Protein AF-A0A4V6AUI3-F1 (afdb_monomer_lite)

Structure (mmCIF, N/CA/C/O backbone):
data_AF-A0A4V6AUI3-F1
#
_entry.id   AF-A0A4V6AUI3-F1
#
loop_
_atom_site.group_PDB
_atom_site.id
_atom_site.type_symbol
_atom_site.label_atom_id
_atom_site.label_alt_id
_atom_site.label_comp_id
_atom_site.label_asym_id
_atom_site.label_entity_id
_atom_site.label_seq_id
_atom_site.pdbx_PDB_ins_code
_atom_site.Cartn_x
_atom_site.Cartn_y
_atom_site.Cartn_z
_atom_site.occupancy
_atom_site.B_iso_or_equiv
_atom_site.auth_seq_id
_atom_site.auth_comp_id
_atom_site.auth_asym_id
_atom_site.auth_atom_id
_atom_site.pdbx_PDB_model_num
ATOM 1 N N . MET A 1 1 ? 25.867 -3.324 -65.856 1.00 37.25 1 MET A N 1
ATOM 2 C CA . MET A 1 1 ? 25.262 -4.174 -64.811 1.00 37.25 1 MET A CA 1
ATOM 3 C C . MET A 1 1 ? 25.765 -3.644 -63.483 1.00 37.25 1 MET A C 1
ATOM 5 O O . MET A 1 1 ? 26.842 -4.033 -63.061 1.00 37.25 1 MET A O 1
ATOM 9 N N . GLY A 1 2 ? 25.076 -2.646 -62.930 1.00 36.53 2 GLY A N 1
ATOM 10 C CA . GLY A 1 2 ? 25.363 -2.135 -61.593 1.00 36.53 2 GLY A CA 1
ATOM 11 C C . GLY A 1 2 ? 24.471 -2.889 -60.620 1.00 36.53 2 GLY A C 1
ATOM 12 O O . GLY A 1 2 ? 23.254 -2.826 -60.760 1.00 36.53 2 GLY A O 1
ATOM 13 N N . CYS A 1 3 ? 25.069 -3.660 -59.717 1.00 37.16 3 CYS A N 1
ATOM 14 C CA . CYS A 1 3 ? 24.352 -4.187 -58.566 1.00 37.16 3 CYS A CA 1
ATOM 15 C C . CYS A 1 3 ? 24.199 -3.034 -57.574 1.00 37.16 3 CYS A C 1
ATOM 17 O O . CYS A 1 3 ? 25.141 -2.710 -56.858 1.00 37.16 3 CYS A O 1
ATOM 19 N N . GLU A 1 4 ? 23.029 -2.401 -57.566 1.00 35.97 4 GLU A N 1
ATOM 20 C CA . GLU A 1 4 ? 22.559 -1.665 -56.397 1.00 35.97 4 GLU A CA 1
ATOM 21 C C . GLU A 1 4 ? 22.299 -2.713 -55.313 1.00 35.97 4 GLU A C 1
ATOM 23 O O . GLU A 1 4 ? 21.278 -3.399 -55.312 1.00 35.97 4 GLU A O 1
ATOM 28 N N . ALA A 1 5 ? 23.284 -2.924 -54.442 1.00 37.41 5 ALA A N 1
ATOM 29 C CA . ALA A 1 5 ? 23.063 -3.643 -53.202 1.00 37.41 5 ALA A CA 1
ATOM 30 C C . ALA A 1 5 ? 22.250 -2.712 -52.300 1.00 37.41 5 ALA A C 1
ATOM 32 O O . ALA A 1 5 ? 22.799 -1.867 -51.599 1.00 37.41 5 ALA A O 1
ATOM 33 N N . SER A 1 6 ? 20.926 -2.817 -52.391 1.00 35.84 6 SER A N 1
ATOM 34 C CA . SER A 1 6 ? 20.007 -2.254 -51.412 1.00 35.84 6 SER A CA 1
ATOM 35 C C . SER A 1 6 ? 20.297 -2.945 -50.080 1.00 35.84 6 SER A C 1
ATOM 37 O O . SER A 1 6 ? 19.854 -4.071 -49.851 1.00 35.84 6 SER A O 1
ATOM 39 N N . VAL A 1 7 ? 21.109 -2.313 -49.234 1.00 38.84 7 VAL A N 1
ATOM 40 C CA . VAL A 1 7 ? 21.278 -2.742 -47.847 1.00 38.84 7 VAL A CA 1
ATOM 41 C C . VAL A 1 7 ? 19.945 -2.465 -47.165 1.00 38.84 7 VAL A C 1
ATOM 43 O O . VAL A 1 7 ? 19.576 -1.326 -46.898 1.00 38.84 7 VAL A O 1
ATOM 46 N N . SER A 1 8 ? 19.163 -3.529 -47.006 1.00 32.47 8 SER A N 1
ATOM 47 C CA . SER A 1 8 ? 17.958 -3.536 -46.192 1.00 32.47 8 SER A CA 1
ATOM 48 C C . SER A 1 8 ? 18.387 -3.239 -44.760 1.00 32.47 8 SER A C 1
ATOM 50 O O . SER A 1 8 ? 18.982 -4.106 -44.123 1.00 32.47 8 SER A O 1
ATOM 52 N N . LEU A 1 9 ? 18.099 -2.028 -44.281 1.00 34.16 9 LEU A N 1
ATOM 53 C CA . LEU A 1 9 ? 18.131 -1.683 -42.862 1.00 34.16 9 LEU A CA 1
ATOM 54 C C . LEU A 1 9 ? 17.240 -2.694 -42.136 1.00 34.16 9 LEU A C 1
ATOM 56 O O . LEU A 1 9 ? 16.015 -2.672 -42.272 1.00 34.16 9 LEU A O 1
ATOM 60 N N . ALA A 1 10 ? 17.862 -3.654 -41.455 1.00 29.20 10 ALA A N 1
ATOM 61 C CA . ALA A 1 10 ? 17.156 -4.435 -40.457 1.00 29.20 10 ALA A CA 1
ATOM 62 C C . ALA A 1 10 ? 16.706 -3.451 -39.365 1.00 29.20 10 ALA A C 1
ATOM 64 O O . ALA A 1 10 ? 17.480 -2.552 -39.034 1.00 29.20 10 ALA A O 1
ATOM 65 N N . PRO A 1 11 ? 15.474 -3.569 -38.845 1.00 32.31 11 PRO A N 1
ATOM 66 C CA . PRO A 1 11 ? 15.033 -2.728 -37.742 1.00 32.31 11 PRO A CA 1
ATOM 67 C C . PRO A 1 11 ? 16.024 -2.886 -36.587 1.00 32.31 11 PRO A C 1
ATOM 69 O O . PRO A 1 11 ? 16.347 -4.014 -36.200 1.00 32.31 11 PRO A O 1
ATOM 72 N N . THR A 1 12 ? 16.541 -1.765 -36.088 1.00 41.47 12 THR A N 1
ATOM 73 C CA . THR A 1 12 ? 17.283 -1.716 -34.831 1.00 41.47 12 THR A CA 1
ATOM 74 C C . THR A 1 12 ? 16.403 -2.345 -33.742 1.00 41.47 12 THR A C 1
ATOM 76 O O . THR A 1 12 ? 15.199 -2.070 -33.703 1.00 41.47 12 THR A O 1
ATOM 79 N N . PRO A 1 13 ? 16.932 -3.277 -32.928 1.00 40.47 13 PRO A N 1
ATOM 80 C CA . PRO A 1 13 ? 16.170 -3.831 -31.813 1.00 40.47 13 PRO A CA 1
ATOM 81 C C . PRO A 1 13 ? 15.753 -2.691 -30.865 1.00 40.47 13 PRO A C 1
ATOM 83 O O . PRO A 1 13 ? 16.450 -1.677 -30.831 1.00 40.47 13 PRO A O 1
ATOM 86 N N . PRO A 1 14 ? 14.638 -2.829 -30.120 1.00 47.28 14 PRO A N 1
ATOM 87 C CA . PRO A 1 14 ? 14.230 -1.823 -29.141 1.00 47.28 14 PRO A CA 1
ATOM 88 C C . PRO A 1 14 ? 15.398 -1.540 -28.194 1.00 47.28 14 PRO A C 1
ATOM 90 O O . PRO A 1 14 ? 16.067 -2.485 -27.764 1.00 47.28 14 PRO A O 1
ATOM 93 N N . ASN A 1 15 ? 15.659 -0.267 -27.906 1.00 63.00 15 ASN A N 1
ATOM 94 C CA . ASN A 1 15 ? 16.782 0.154 -27.079 1.00 63.00 15 ASN A CA 1
ATOM 95 C C . ASN A 1 15 ? 16.635 -0.505 -25.697 1.00 63.00 15 ASN A C 1
ATOM 97 O O . ASN A 1 15 ? 15.739 -0.159 -24.937 1.00 63.00 15 ASN A O 1
ATOM 101 N N . GLU A 1 16 ? 17.487 -1.476 -25.350 1.00 62.97 16 GLU A N 1
ATOM 102 C CA . GLU A 1 16 ? 17.433 -2.164 -24.045 1.00 62.97 16 GLU A CA 1
ATOM 103 C C . GLU A 1 16 ? 17.533 -1.171 -22.871 1.00 62.97 16 GLU A C 1
ATOM 105 O O . GLU A 1 16 ? 17.035 -1.454 -21.784 1.00 62.97 16 GLU A O 1
ATOM 110 N N . GLN A 1 17 ? 18.113 0.016 -23.102 1.00 64.56 17 GLN A N 1
ATOM 111 C CA . GLN A 1 17 ? 18.105 1.121 -22.143 1.00 64.56 17 GLN A CA 1
ATOM 112 C C . GLN A 1 17 ? 16.718 1.739 -21.921 1.00 64.56 17 GLN A C 1
ATOM 114 O O . GLN A 1 17 ? 16.408 2.088 -20.790 1.00 64.56 17 GLN A O 1
ATOM 119 N N . GLU A 1 18 ? 15.891 1.860 -22.962 1.00 66.88 18 GLU A N 1
ATOM 120 C CA . GLU A 1 18 ? 14.526 2.401 -22.870 1.00 66.88 18 GLU A CA 1
ATOM 121 C C . GLU A 1 18 ? 13.675 1.515 -21.967 1.00 66.88 18 GLU A C 1
ATOM 123 O O . GLU A 1 18 ? 13.178 1.977 -20.946 1.00 66.88 18 GLU A O 1
ATOM 128 N N . ASN A 1 19 ? 13.662 0.210 -22.251 1.00 76.56 19 ASN A N 1
ATOM 129 C CA . ASN A 1 19 ? 12.927 -0.764 -21.448 1.00 76.56 19 ASN A CA 1
ATOM 130 C C . ASN A 1 19 ? 13.432 -0.813 -19.996 1.00 76.56 19 ASN A C 1
ATOM 132 O O . ASN A 1 19 ? 12.646 -0.967 -19.070 1.00 76.56 19 ASN A O 1
ATOM 136 N N . ALA A 1 20 ? 14.746 -0.709 -19.769 1.00 76.56 20 ALA A N 1
ATOM 137 C CA . ALA A 1 20 ? 15.313 -0.775 -18.423 1.00 76.56 20 ALA A CA 1
ATOM 138 C C . ALA A 1 20 ? 14.940 0.432 -17.554 1.00 76.56 20 ALA A C 1
ATOM 140 O O . ALA A 1 20 ? 14.686 0.277 -16.361 1.00 76.56 20 ALA A O 1
ATOM 141 N N . LEU A 1 21 ? 14.937 1.625 -18.146 1.00 75.88 21 LEU A N 1
ATOM 142 C CA . LEU A 1 21 ? 14.587 2.853 -17.448 1.00 75.88 21 LEU A CA 1
ATOM 143 C C . LEU A 1 21 ? 13.065 2.984 -17.272 1.00 75.88 21 LEU A C 1
ATOM 145 O O . LEU A 1 21 ? 12.633 3.364 -16.190 1.00 75.88 21 LEU A O 1
ATOM 149 N N . GLU A 1 22 ? 12.266 2.593 -18.269 1.00 83.06 22 GLU A N 1
ATOM 150 C CA . GLU A 1 22 ? 10.800 2.504 -18.163 1.00 83.06 22 GLU A CA 1
ATOM 151 C C . GLU A 1 22 ? 10.380 1.525 -17.055 1.00 83.06 22 GLU A C 1
ATOM 153 O O . GLU A 1 22 ? 9.616 1.893 -16.167 1.00 83.06 22 GLU A O 1
ATOM 158 N N . ASN A 1 23 ? 10.990 0.333 -17.000 1.00 84.69 23 ASN A N 1
ATOM 159 C CA . ASN A 1 23 ? 10.754 -0.629 -15.917 1.00 84.69 23 ASN A CA 1
ATOM 160 C C . ASN A 1 23 ? 11.061 -0.045 -14.525 1.00 84.69 23 ASN A C 1
ATOM 162 O O . ASN A 1 23 ? 10.417 -0.419 -13.546 1.00 84.69 23 ASN A O 1
ATOM 166 N N . LEU A 1 24 ? 12.058 0.842 -14.410 1.00 83.19 24 LEU A N 1
ATOM 167 C CA . LEU A 1 24 ? 12.380 1.510 -13.146 1.00 83.19 24 LEU A CA 1
ATOM 168 C C . LEU A 1 24 ? 11.327 2.543 -12.762 1.00 83.19 24 LEU A C 1
ATOM 170 O O . LEU A 1 24 ? 10.958 2.608 -11.590 1.00 83.19 24 LEU A O 1
ATOM 174 N N . THR A 1 25 ? 10.842 3.323 -13.726 1.00 85.25 25 THR A N 1
ATOM 175 C CA . THR A 1 25 ? 9.729 4.250 -13.509 1.00 85.25 25 THR A CA 1
ATOM 176 C C . THR A 1 25 ? 8.496 3.493 -13.016 1.00 85.25 25 THR A C 1
ATOM 178 O O . THR A 1 25 ? 8.007 3.795 -11.928 1.00 85.25 25 THR A O 1
ATOM 181 N N . ASP A 1 26 ? 8.083 2.438 -13.721 1.00 88.62 26 ASP A N 1
ATOM 182 C CA . ASP A 1 26 ? 6.935 1.606 -13.341 1.00 88.62 26 ASP A CA 1
A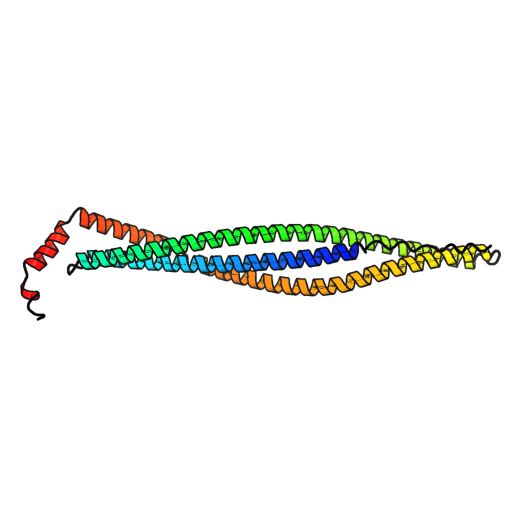TOM 183 C C . ASP A 1 26 ? 7.107 0.986 -11.946 1.00 88.62 26 ASP A C 1
ATOM 185 O O . ASP A 1 26 ? 6.173 0.927 -11.143 1.00 88.62 26 ASP A O 1
ATOM 189 N N . ALA A 1 27 ? 8.309 0.509 -11.616 1.00 84.00 27 ALA A N 1
ATOM 190 C CA . ALA A 1 27 ? 8.572 -0.075 -10.306 1.00 84.00 27 ALA A CA 1
ATOM 191 C C . ALA A 1 27 ? 8.472 0.953 -9.167 1.00 84.00 27 ALA A C 1
ATOM 193 O O . ALA A 1 27 ? 7.999 0.624 -8.077 1.00 84.00 27 ALA A O 1
ATOM 194 N N . LEU A 1 28 ? 8.885 2.199 -9.406 1.00 79.00 28 LEU A N 1
ATOM 195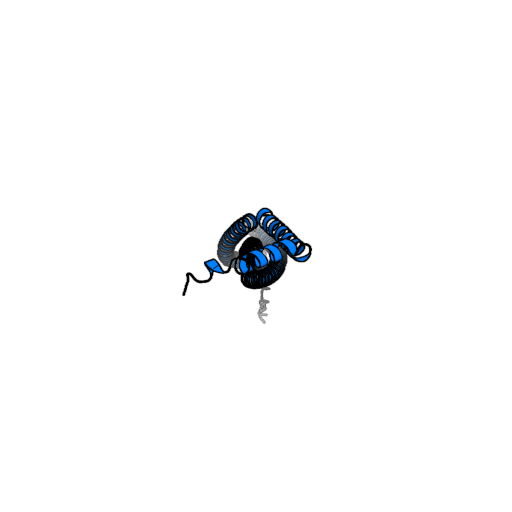 C CA . LEU A 1 28 ? 8.764 3.279 -8.428 1.00 79.00 28 LEU A CA 1
ATOM 196 C C . LEU A 1 28 ? 7.323 3.784 -8.285 1.00 79.00 28 LEU A C 1
ATOM 198 O O . LEU A 1 28 ? 6.909 4.109 -7.170 1.00 79.00 28 LEU A O 1
ATOM 202 N N . GLU A 1 29 ? 6.541 3.801 -9.365 1.00 87.81 29 GLU A N 1
ATOM 203 C CA . GLU A 1 29 ? 5.099 4.066 -9.294 1.00 87.81 29 GLU A CA 1
ATOM 204 C C . GLU A 1 29 ? 4.392 2.993 -8.456 1.00 87.81 29 GLU A C 1
ATOM 206 O O . GLU A 1 29 ? 3.689 3.319 -7.500 1.00 87.81 29 GLU A O 1
ATOM 211 N N . ASN A 1 30 ? 4.679 1.712 -8.712 1.00 85.31 30 ASN A N 1
ATOM 212 C CA . ASN A 1 30 ? 4.150 0.607 -7.907 1.00 85.31 30 ASN A CA 1
ATOM 213 C C . ASN A 1 30 ? 4.543 0.717 -6.423 1.00 85.31 30 ASN A C 1
ATOM 215 O O . ASN A 1 30 ? 3.732 0.426 -5.543 1.00 85.31 30 ASN A O 1
ATOM 219 N N . LEU A 1 31 ? 5.776 1.145 -6.123 1.00 78.81 31 LEU A N 1
ATOM 220 C CA . LEU A 1 31 ? 6.210 1.397 -4.747 1.00 78.81 31 LEU A CA 1
ATOM 221 C C . LEU A 1 31 ? 5.422 2.542 -4.104 1.00 78.81 31 LEU A C 1
ATOM 223 O O . LEU A 1 31 ? 5.027 2.437 -2.943 1.00 78.81 31 LEU A O 1
ATOM 227 N N . THR A 1 32 ? 5.180 3.614 -4.855 1.00 79.12 32 THR A N 1
ATOM 228 C CA . THR A 1 32 ? 4.390 4.766 -4.404 1.00 79.12 32 THR A CA 1
ATOM 229 C C . THR A 1 32 ? 2.967 4.338 -4.045 1.00 79.12 32 THR A C 1
ATOM 231 O O . THR A 1 32 ? 2.493 4.631 -2.945 1.00 79.12 32 THR A O 1
ATOM 234 N N . ASP A 1 33 ? 2.316 3.565 -4.914 1.00 87.88 33 ASP A N 1
ATOM 235 C CA . ASP A 1 33 ? 0.974 3.032 -4.669 1.00 87.88 33 ASP A CA 1
ATOM 236 C C . ASP A 1 33 ? 0.937 2.082 -3.464 1.00 87.88 33 ASP A C 1
ATOM 238 O O . ASP A 1 33 ? 0.022 2.140 -2.638 1.00 87.88 33 ASP A O 1
ATOM 242 N N . ALA A 1 34 ? 1.946 1.218 -3.317 1.00 79.62 34 ALA A N 1
ATOM 243 C CA . ALA A 1 34 ? 2.029 0.302 -2.187 1.00 79.62 34 ALA A CA 1
ATOM 244 C C . ALA A 1 34 ? 2.201 1.035 -0.847 1.00 79.62 34 ALA A C 1
ATOM 246 O O . ALA A 1 34 ? 1.570 0.661 0.142 1.00 79.62 34 ALA A O 1
ATOM 247 N N . LEU A 1 35 ? 3.011 2.097 -0.813 1.00 72.56 35 LEU A N 1
ATOM 248 C CA . LEU A 1 35 ? 3.174 2.929 0.379 1.00 72.56 35 LEU A CA 1
ATOM 249 C C . LEU A 1 35 ? 1.894 3.694 0.715 1.00 72.56 35 LEU A C 1
ATOM 251 O O . LEU A 1 35 ? 1.540 3.768 1.885 1.00 72.56 35 LEU A O 1
ATOM 255 N N . LYS A 1 36 ? 1.161 4.190 -0.287 1.00 82.50 36 LYS A N 1
ATOM 256 C CA . LYS A 1 36 ? -0.141 4.823 -0.063 1.00 82.50 36 LYS A CA 1
ATOM 257 C C . LYS A 1 36 ? -1.151 3.852 0.552 1.00 82.50 36 LYS A C 1
ATOM 259 O O . LYS A 1 36 ? -1.796 4.190 1.536 1.00 82.50 36 LYS A O 1
ATOM 264 N N . ASN A 1 37 ? -1.233 2.627 0.033 1.00 82.75 37 ASN A N 1
ATOM 265 C CA . ASN A 1 37 ? -2.090 1.593 0.620 1.00 82.75 37 ASN A CA 1
ATOM 266 C C . ASN A 1 37 ? -1.692 1.268 2.072 1.00 82.75 37 ASN A C 1
ATOM 268 O O . ASN A 1 37 ? -2.556 0.980 2.897 1.00 82.75 37 ASN A O 1
ATOM 272 N N . LEU A 1 38 ? -0.393 1.310 2.394 1.00 76.25 38 LEU A N 1
ATOM 273 C CA . LEU A 1 38 ? 0.087 1.146 3.766 1.00 76.25 38 LEU A CA 1
ATOM 274 C C . LEU A 1 38 ? -0.342 2.312 4.664 1.00 76.25 38 LEU A C 1
ATOM 276 O O . LEU A 1 38 ? -0.793 2.062 5.779 1.00 76.25 38 LEU A O 1
ATOM 280 N N . THR A 1 39 ? -0.237 3.551 4.186 1.00 78.88 39 THR A N 1
ATOM 281 C CA . THR A 1 39 ? -0.735 4.746 4.883 1.00 78.88 39 THR A CA 1
ATOM 282 C C . THR A 1 39 ? -2.226 4.610 5.202 1.00 78.88 39 THR A C 1
ATOM 284 O O . THR A 1 39 ? -2.600 4.686 6.371 1.00 78.88 39 THR A O 1
ATOM 287 N N . ASP A 1 40 ? -3.055 4.283 4.206 1.00 88.19 40 ASP A N 1
ATOM 288 C CA . ASP A 1 40 ? -4.503 4.094 4.383 1.00 88.19 40 ASP A CA 1
ATOM 289 C C . ASP A 1 40 ? -4.811 2.968 5.397 1.00 88.19 40 ASP A C 1
ATOM 291 O O . ASP A 1 40 ? -5.727 3.068 6.217 1.00 88.19 40 ASP A O 1
ATOM 295 N N . ALA A 1 41 ? -4.038 1.876 5.385 1.00 81.25 41 ALA A N 1
ATOM 296 C CA . ALA A 1 41 ? -4.206 0.782 6.343 1.00 81.25 41 ALA A CA 1
ATOM 297 C C . ALA A 1 41 ? -3.834 1.181 7.783 1.00 81.25 41 ALA A C 1
ATOM 299 O O . ALA A 1 41 ? -4.479 0.728 8.730 1.00 81.25 41 ALA A O 1
ATOM 300 N N . LEU A 1 42 ? -2.817 2.030 7.963 1.00 75.19 42 LEU A N 1
ATOM 301 C CA . LEU A 1 42 ? -2.430 2.556 9.275 1.00 75.19 42 LEU A CA 1
ATOM 302 C C . LEU A 1 42 ? -3.468 3.539 9.825 1.00 75.19 42 LEU A C 1
ATOM 304 O O . LEU A 1 42 ? -3.738 3.515 11.025 1.00 75.19 42 LEU A O 1
ATOM 308 N N . GLU A 1 43 ? -4.079 4.360 8.970 1.00 86.31 43 GLU A N 1
ATOM 309 C CA . GLU A 1 43 ? -5.201 5.225 9.356 1.00 86.31 43 GLU A CA 1
ATOM 310 C C . GLU A 1 43 ? -6.398 4.394 9.833 1.00 86.31 43 GLU A C 1
ATOM 312 O O . GLU A 1 43 ? -6.874 4.594 10.946 1.00 86.31 43 GLU A O 1
ATOM 317 N N . ASN A 1 44 ? -6.799 3.368 9.074 1.00 86.62 44 ASN A N 1
ATOM 318 C CA . ASN A 1 44 ? -7.874 2.459 9.494 1.00 86.62 44 ASN A CA 1
ATOM 319 C C . ASN A 1 44 ? -7.570 1.753 10.829 1.00 86.62 44 ASN A C 1
ATOM 321 O O . ASN A 1 44 ? -8.465 1.549 11.649 1.00 86.62 44 ASN A O 1
ATOM 325 N N . LEU A 1 45 ? -6.309 1.366 11.061 1.00 84.56 45 LEU A N 1
ATOM 326 C CA . LEU A 1 45 ? -5.890 0.783 12.337 1.00 84.56 45 LEU A CA 1
ATOM 327 C C . LEU A 1 45 ? -5.987 1.793 13.484 1.00 84.56 45 LEU A C 1
ATOM 329 O O . LEU A 1 45 ? -6.405 1.428 14.580 1.00 84.56 45 LEU A O 1
ATOM 333 N N . THR A 1 46 ? -5.621 3.045 13.228 1.00 84.56 46 THR A N 1
ATOM 334 C CA . THR A 1 46 ? -5.731 4.147 14.192 1.00 84.56 46 THR A CA 1
ATOM 335 C C . THR A 1 46 ? -7.194 4.344 14.598 1.00 84.56 46 THR A C 1
ATOM 337 O O . THR A 1 46 ? -7.513 4.237 15.782 1.00 84.56 46 THR A O 1
ATOM 340 N N . ASP A 1 47 ? -8.101 4.470 13.627 1.00 89.88 47 ASP A N 1
ATOM 341 C CA . ASP A 1 47 ? -9.544 4.603 13.868 1.00 89.88 47 ASP A CA 1
ATOM 342 C C . ASP A 1 47 ? -10.115 3.410 14.659 1.00 89.88 47 ASP A C 1
ATOM 344 O O . ASP A 1 47 ? -10.952 3.567 15.553 1.00 89.88 47 ASP A O 1
ATOM 348 N N . ALA A 1 48 ? -9.668 2.186 14.363 1.00 89.12 48 ALA A N 1
ATOM 349 C CA . ALA A 1 48 ? -10.104 0.997 15.093 1.00 89.12 48 ALA A CA 1
ATOM 350 C C . ALA A 1 48 ? -9.638 1.000 16.563 1.00 89.12 48 ALA A C 1
ATOM 352 O O . ALA A 1 48 ? -10.385 0.577 17.450 1.00 89.12 48 ALA A O 1
ATOM 353 N N . LEU A 1 49 ? -8.429 1.498 16.841 1.00 85.62 49 LEU A N 1
ATOM 354 C CA . LEU A 1 49 ? -7.903 1.634 18.203 1.00 85.62 49 LEU A CA 1
ATOM 355 C C . LEU A 1 49 ? -8.632 2.725 18.999 1.00 85.62 49 LEU A C 1
ATOM 357 O O . LEU A 1 49 ? -8.897 2.536 20.191 1.00 85.62 49 LEU A O 1
ATOM 361 N N . GLU A 1 50 ? -8.999 3.835 18.357 1.00 89.12 50 GLU A N 1
ATOM 362 C CA . GLU A 1 50 ? -9.833 4.874 18.974 1.00 89.12 50 GLU A CA 1
ATOM 363 C C . GLU A 1 50 ? -11.215 4.319 19.350 1.00 89.12 50 GLU A C 1
ATOM 365 O O . GLU A 1 50 ? -11.632 4.430 20.506 1.00 89.12 50 GLU A O 1
ATOM 370 N N . ASN A 1 51 ? -11.878 3.611 18.428 1.00 88.31 51 ASN A N 1
ATOM 371 C CA . ASN A 1 51 ? -13.165 2.957 18.692 1.00 88.31 51 ASN A CA 1
ATOM 372 C C . ASN A 1 51 ? -13.082 1.941 19.844 1.00 88.31 51 ASN A C 1
ATOM 374 O O . ASN A 1 51 ? -13.978 1.876 20.689 1.00 88.31 51 ASN A O 1
ATOM 378 N N . LEU A 1 52 ? -11.997 1.161 19.912 1.00 86.12 52 LEU A N 1
ATOM 379 C CA . LEU A 1 52 ? -11.759 0.236 21.020 1.00 86.12 52 LE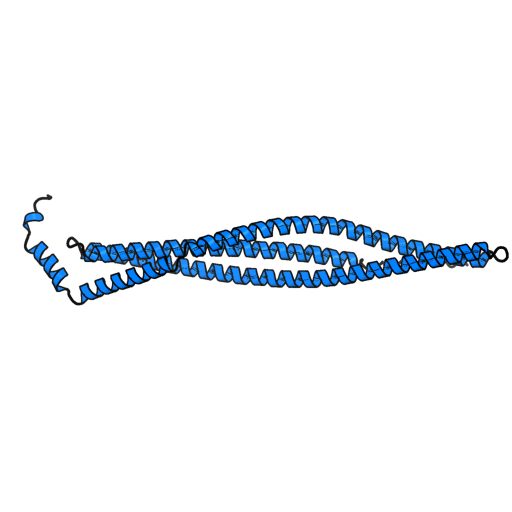U A CA 1
ATOM 380 C C . LEU A 1 52 ? -11.610 0.976 22.355 1.00 86.12 52 LEU A C 1
ATOM 382 O O . LEU A 1 52 ? -12.157 0.538 23.368 1.00 86.12 52 LEU A O 1
ATOM 386 N N . THR A 1 53 ? -10.904 2.105 22.359 1.00 86.31 53 THR A N 1
ATOM 387 C CA . THR A 1 53 ? -10.727 2.941 23.554 1.00 86.31 53 THR A CA 1
ATOM 388 C C . THR A 1 53 ? -12.071 3.467 24.065 1.00 86.31 53 THR A C 1
ATOM 390 O O . THR A 1 53 ? -12.370 3.355 25.258 1.00 86.31 53 THR A O 1
ATOM 393 N N . ASP A 1 54 ? -12.920 3.969 23.169 1.00 89.00 54 ASP A N 1
ATOM 394 C CA . ASP A 1 54 ? -14.259 4.450 23.517 1.00 89.00 54 ASP A CA 1
ATOM 395 C C . ASP A 1 54 ? -15.168 3.324 24.035 1.00 89.00 54 ASP A C 1
ATOM 397 O O . ASP A 1 54 ? -15.879 3.502 25.031 1.00 89.00 54 ASP A O 1
ATOM 401 N N . ALA A 1 55 ? -15.111 2.136 23.429 1.00 86.12 55 ALA A N 1
ATOM 402 C CA . ALA A 1 55 ? -15.869 0.979 23.896 1.00 86.12 55 ALA A CA 1
ATOM 403 C C . ALA A 1 55 ? -15.450 0.535 25.310 1.00 86.12 55 ALA A C 1
ATOM 405 O O . ALA A 1 55 ? -16.307 0.257 26.154 1.00 86.12 55 ALA A O 1
ATOM 406 N N . LEU A 1 56 ? -14.146 0.530 25.611 1.00 82.88 56 LEU A N 1
ATOM 407 C CA . LEU A 1 56 ? -13.626 0.217 26.950 1.00 82.88 56 LEU A CA 1
ATOM 408 C C . LEU A 1 56 ? -14.073 1.238 28.004 1.00 82.88 56 LEU A C 1
ATOM 410 O O . LEU A 1 56 ? -14.401 0.869 29.138 1.00 82.88 56 LEU A O 1
ATOM 414 N N . LYS A 1 57 ? -14.134 2.519 27.634 1.00 86.44 57 LYS A N 1
ATOM 415 C CA . LYS A 1 57 ? -14.656 3.571 28.508 1.00 86.44 57 LYS A CA 1
ATOM 416 C C . LYS A 1 57 ? -16.145 3.374 28.801 1.00 86.44 57 LYS A C 1
ATOM 418 O O . LYS A 1 57 ? -16.539 3.416 29.964 1.00 86.44 57 LYS A O 1
ATOM 423 N N . ASN A 1 58 ? -16.951 3.093 27.778 1.00 84.94 58 ASN A N 1
ATOM 424 C CA . ASN A 1 58 ? -18.380 2.812 27.948 1.00 84.94 58 ASN A CA 1
ATOM 425 C C . ASN A 1 58 ? -18.617 1.587 28.842 1.00 84.94 58 ASN A C 1
ATOM 427 O O . ASN A 1 58 ? -19.494 1.615 29.707 1.00 84.94 58 ASN A O 1
ATOM 431 N N . LEU A 1 59 ? -17.805 0.536 28.683 1.00 80.94 59 LEU A N 1
ATOM 432 C CA . LEU A 1 59 ? -17.842 -0.637 29.556 1.00 80.94 59 LEU A CA 1
ATOM 433 C C . LEU A 1 59 ? -17.538 -0.265 31.011 1.00 80.94 59 LEU A C 1
ATOM 435 O O . LEU A 1 59 ? -18.267 -0.668 31.915 1.00 80.94 59 LEU A O 1
ATOM 439 N N . THR A 1 60 ? -16.505 0.543 31.238 1.00 81.19 60 THR A N 1
ATOM 440 C CA . THR A 1 60 ? -16.133 1.021 32.576 1.00 81.19 60 THR A CA 1
ATOM 441 C C . THR A 1 60 ? -17.264 1.816 33.235 1.00 81.19 60 THR A C 1
ATOM 443 O O . THR A 1 60 ? -17.620 1.553 34.387 1.00 81.19 60 THR A O 1
ATOM 446 N N . ASP A 1 61 ? -17.886 2.741 32.501 1.00 84.69 61 ASP A N 1
ATOM 447 C CA . ASP A 1 61 ? -19.014 3.532 33.000 1.00 84.69 61 ASP A CA 1
ATOM 448 C C . ASP A 1 61 ? -20.242 2.654 33.311 1.00 84.69 61 ASP A C 1
ATOM 450 O O . ASP A 1 61 ? -20.890 2.831 34.348 1.00 84.69 61 ASP A O 1
ATOM 454 N N . ALA A 1 62 ? -20.544 1.662 32.465 1.00 79.38 62 ALA A N 1
ATOM 455 C CA . ALA A 1 62 ? -21.635 0.716 32.701 1.00 79.38 62 ALA A CA 1
ATOM 456 C C . ALA A 1 62 ? -21.403 -0.138 33.961 1.00 79.38 62 ALA A C 1
ATOM 458 O O . ALA A 1 62 ? -22.323 -0.335 34.759 1.00 79.38 62 ALA A O 1
ATOM 459 N N . LEU A 1 63 ? -20.169 -0.595 34.188 1.00 76.88 63 LEU A N 1
ATOM 460 C CA . LEU A 1 63 ? -19.788 -1.363 35.379 1.00 76.88 63 LEU A CA 1
ATOM 461 C C . LEU A 1 63 ? -19.875 -0.538 36.662 1.00 76.88 63 LEU A C 1
ATOM 463 O O . LEU A 1 63 ? -20.340 -1.029 37.696 1.00 76.88 63 LEU A O 1
ATOM 467 N N . LYS A 1 64 ? -19.495 0.738 36.593 1.00 81.62 64 LYS A N 1
ATOM 468 C CA . LYS A 1 64 ? -19.680 1.674 37.700 1.00 81.62 64 LYS A CA 1
ATOM 469 C C . LYS A 1 64 ? -21.161 1.881 38.021 1.00 81.62 64 LYS A C 1
ATOM 471 O O . LYS A 1 64 ? -21.545 1.764 39.180 1.00 81.62 64 LYS A O 1
ATOM 476 N N . ASN A 1 65 ? -22.000 2.115 37.010 1.00 81.50 65 ASN A N 1
ATOM 477 C CA . ASN A 1 65 ? -23.450 2.256 37.195 1.00 81.50 65 ASN A CA 1
ATOM 478 C C . ASN A 1 65 ? -24.086 0.987 37.781 1.00 81.50 65 ASN A C 1
ATOM 480 O O . ASN A 1 65 ? -25.022 1.063 38.580 1.00 81.50 65 ASN A O 1
ATOM 484 N N . LEU A 1 66 ? -23.582 -0.190 37.403 1.00 77.25 66 LEU A N 1
ATOM 485 C CA . LEU A 1 66 ? -24.012 -1.457 37.985 1.00 77.25 66 LEU A CA 1
ATOM 486 C C . LEU A 1 66 ? -23.648 -1.541 39.470 1.00 77.25 66 LEU A C 1
ATOM 488 O O . LEU A 1 66 ? -24.502 -1.877 40.286 1.00 77.25 66 LEU A O 1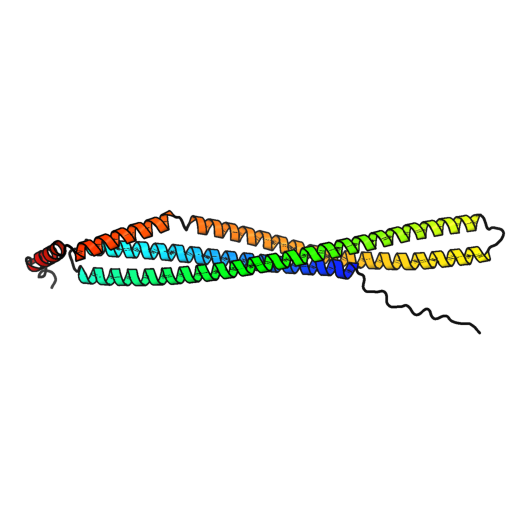
ATOM 492 N N . THR A 1 67 ? -22.418 -1.174 39.825 1.00 75.31 67 THR A N 1
ATOM 493 C CA . THR A 1 67 ? -21.964 -1.103 41.220 1.00 75.31 67 THR A CA 1
ATOM 494 C C . THR A 1 67 ? -22.795 -0.107 42.038 1.00 75.31 67 THR A C 1
ATOM 496 O O . THR A 1 67 ? -23.290 -0.455 43.109 1.00 75.31 67 THR A O 1
ATOM 499 N N . ASP A 1 68 ? -23.037 1.101 41.524 1.00 77.25 68 ASP A N 1
ATOM 500 C CA . ASP A 1 68 ? -23.840 2.127 42.202 1.00 77.25 68 ASP A CA 1
ATOM 501 C C . ASP A 1 68 ? -25.298 1.675 42.426 1.00 77.25 68 ASP A C 1
ATOM 503 O O . ASP A 1 68 ? -25.883 1.956 43.479 1.00 77.25 68 ASP A O 1
ATOM 507 N N . ALA A 1 69 ? -25.880 0.920 41.485 1.00 73.38 69 ALA A N 1
ATOM 508 C CA . ALA A 1 69 ? -27.227 0.362 41.618 1.00 73.38 69 ALA A CA 1
ATOM 509 C C . ALA A 1 69 ? -27.359 -0.625 42.796 1.00 73.38 69 ALA A C 1
ATOM 511 O O . ALA A 1 69 ? -28.436 -0.712 43.388 1.00 73.38 69 ALA A O 1
ATOM 512 N N . PHE A 1 70 ? -26.283 -1.320 43.189 1.00 67.00 70 PHE A N 1
ATOM 513 C CA . PHE A 1 70 ? -26.285 -2.188 44.376 1.00 67.00 70 PHE A CA 1
ATOM 514 C C . PHE A 1 70 ? -26.336 -1.414 45.695 1.00 67.00 70 PHE A C 1
ATOM 516 O O . PHE A 1 70 ? -26.900 -1.907 46.672 1.00 67.00 70 PHE A O 1
ATOM 523 N N . TYR A 1 71 ? -25.770 -0.206 45.741 1.00 68.56 71 TYR A N 1
ATOM 524 C CA . TYR A 1 71 ? -25.681 0.588 46.968 1.00 68.56 71 TYR A CA 1
ATOM 525 C C . TYR A 1 71 ? -26.871 1.536 47.184 1.00 68.56 71 TYR A C 1
ATOM 527 O O . TYR A 1 71 ? -26.956 2.164 48.242 1.00 68.56 71 TYR A O 1
ATOM 535 N N . ASN A 1 72 ? -27.801 1.648 46.226 1.00 64.12 72 ASN A N 1
ATOM 536 C CA . ASN A 1 72 ? -28.962 2.532 46.339 1.00 64.12 72 ASN A CA 1
ATOM 537 C C . ASN A 1 72 ? -30.208 1.784 46.870 1.00 64.12 72 ASN A C 1
ATOM 539 O O . ASN A 1 72 ? -30.780 0.977 46.144 1.00 64.12 72 ASN A O 1
ATOM 543 N N . PRO A 1 73 ? -30.685 2.056 48.101 1.00 55.47 73 PRO A N 1
ATOM 544 C CA . PRO A 1 73 ? -31.760 1.287 48.742 1.00 55.47 73 PRO A CA 1
ATOM 545 C C . PRO A 1 73 ? -33.170 1.542 48.176 1.00 55.47 73 PRO A C 1
ATOM 547 O O . PRO A 1 73 ? -34.101 0.812 48.517 1.00 55.47 73 PRO A O 1
ATOM 550 N N . THR A 1 74 ? -33.350 2.551 47.317 1.00 56.03 74 THR A N 1
ATOM 551 C CA . THR A 1 74 ? -34.646 2.887 46.699 1.00 56.03 74 THR A CA 1
ATOM 552 C C . THR A 1 74 ? -34.662 2.361 45.260 1.00 56.03 74 THR A C 1
ATOM 554 O O . THR A 1 74 ? -33.742 2.645 44.500 1.00 56.03 74 THR A O 1
ATOM 557 N N . ASP A 1 75 ? -35.675 1.569 44.894 1.00 63.62 75 ASP A N 1
ATOM 558 C CA . ASP A 1 75 ? -35.876 1.013 43.540 1.00 63.62 75 ASP A CA 1
ATOM 559 C C . ASP A 1 75 ? -34.732 0.126 42.991 1.00 63.62 75 ASP A C 1
ATOM 561 O O . ASP A 1 75 ? -34.500 0.053 41.784 1.00 63.62 75 ASP A O 1
ATOM 565 N N . VAL A 1 76 ? -34.052 -0.619 43.878 1.00 67.69 76 VAL A N 1
ATOM 566 C CA . VAL A 1 76 ? -32.929 -1.542 43.574 1.00 67.69 76 VAL A CA 1
ATOM 567 C C . VAL A 1 76 ? -33.158 -2.394 42.317 1.00 67.69 76 VAL A C 1
ATOM 569 O O . VAL A 1 76 ? -32.262 -2.532 41.495 1.00 67.69 76 VAL A O 1
ATOM 572 N N . LEU A 1 77 ? -34.350 -2.981 42.150 1.00 68.62 77 LEU A N 1
ATOM 573 C CA . LEU A 1 77 ? -34.632 -3.902 41.040 1.00 68.62 77 LEU A CA 1
ATOM 574 C C . LEU A 1 77 ? -34.750 -3.208 39.676 1.00 68.62 77 LEU A C 1
ATOM 576 O O . LEU A 1 77 ? -34.407 -3.823 38.669 1.00 68.62 77 LEU A O 1
ATOM 580 N N . GLU A 1 78 ? -35.257 -1.973 39.634 1.00 73.69 78 GLU A N 1
ATOM 581 C CA . GLU A 1 78 ? -35.378 -1.200 38.390 1.00 73.69 78 GLU A CA 1
ATOM 582 C C . GLU A 1 78 ? -34.006 -0.651 37.988 1.00 73.69 78 GLU A C 1
ATOM 584 O O . GLU A 1 78 ? -33.548 -0.922 36.883 1.00 73.69 78 GLU A O 1
ATOM 589 N N . ASN A 1 79 ? -33.276 -0.053 38.936 1.00 72.81 79 ASN A N 1
ATOM 590 C CA . ASN A 1 79 ? -31.907 0.422 38.708 1.00 72.81 79 ASN A CA 1
ATOM 591 C C . ASN A 1 79 ? -30.956 -0.710 38.282 1.00 72.81 79 ASN A C 1
ATOM 593 O O . ASN A 1 79 ? -30.146 -0.536 37.376 1.00 72.81 79 ASN A O 1
ATOM 597 N N . LEU A 1 80 ? -31.063 -1.894 38.899 1.00 73.00 80 LEU A N 1
ATOM 598 C CA . LEU A 1 80 ? -30.254 -3.053 38.517 1.00 73.00 80 LEU A CA 1
ATOM 599 C C . LEU A 1 80 ? -30.570 -3.522 37.093 1.00 73.00 80 LEU A C 1
ATOM 601 O O . LEU A 1 80 ? -29.666 -3.917 36.361 1.00 73.00 80 LEU A O 1
ATOM 605 N N . ARG A 1 81 ? -31.847 -3.490 36.695 1.00 78.12 81 ARG A N 1
ATOM 606 C CA . ARG A 1 81 ? -32.255 -3.858 35.339 1.00 78.12 81 ARG A CA 1
ATOM 607 C C . ARG A 1 81 ? -31.654 -2.902 34.312 1.00 78.12 81 ARG A C 1
ATOM 609 O O . ARG A 1 81 ? -31.053 -3.383 33.356 1.00 78.12 81 ARG A O 1
ATOM 616 N N . ASP A 1 82 ? -31.782 -1.598 34.534 1.00 82.12 82 ASP A N 1
ATOM 617 C CA . ASP A 1 82 ? -31.265 -0.576 33.620 1.00 82.12 82 ASP A CA 1
ATOM 618 C C . ASP A 1 82 ? -29.732 -0.647 33.521 1.00 82.12 82 ASP A C 1
ATOM 620 O O . ASP A 1 82 ? -29.167 -0.576 32.430 1.00 82.12 82 ASP A O 1
ATOM 624 N N . SER A 1 83 ? -29.031 -0.876 34.638 1.00 79.06 83 SER A N 1
ATOM 625 C CA . SER A 1 83 ? -27.574 -1.061 34.623 1.00 79.06 83 SER A CA 1
ATOM 626 C C . SER A 1 83 ? -27.132 -2.327 33.878 1.00 79.06 83 SER A C 1
ATOM 628 O O . SER A 1 83 ? -26.098 -2.307 33.213 1.00 79.06 83 SER A O 1
ATOM 630 N N . LEU A 1 84 ? -27.897 -3.424 33.948 1.00 78.06 84 LEU A N 1
ATOM 631 C CA . LEU A 1 84 ? -27.613 -4.642 33.176 1.00 78.06 84 LEU A CA 1
ATOM 632 C C . LEU A 1 84 ? -27.867 -4.459 31.671 1.00 78.06 84 LEU A C 1
ATOM 634 O O . LEU A 1 84 ? -27.147 -5.047 30.863 1.00 78.06 84 LEU A O 1
ATOM 638 N N . GLU A 1 85 ? -28.862 -3.655 31.293 1.00 82.69 85 GLU A N 1
ATOM 639 C CA . GLU A 1 85 ? -29.107 -3.270 29.896 1.00 82.69 85 GLU A CA 1
ATOM 640 C C . GLU A 1 85 ? -27.930 -2.441 29.361 1.00 82.69 85 GLU A C 1
ATOM 642 O O . GLU A 1 85 ? -27.301 -2.848 28.388 1.00 82.69 85 GLU A O 1
ATOM 647 N N . ASN A 1 86 ? -27.506 -1.403 30.091 1.00 81.31 86 ASN A N 1
ATOM 648 C CA . ASN A 1 86 ? -26.326 -0.602 29.737 1.00 81.31 86 ASN A CA 1
ATOM 649 C C . ASN A 1 86 ? -25.038 -1.439 29.624 1.00 81.31 86 ASN A C 1
ATOM 651 O O . ASN A 1 86 ? -24.214 -1.198 28.744 1.00 81.31 86 ASN A O 1
ATOM 655 N N . LEU A 1 87 ? -24.842 -2.424 30.510 1.00 79.06 87 LEU A N 1
ATOM 656 C CA . LEU A 1 87 ? -23.696 -3.335 30.431 1.00 79.06 87 LEU A CA 1
ATOM 657 C C . LEU A 1 87 ? -23.756 -4.217 29.178 1.00 79.06 87 LEU A C 1
ATOM 659 O O . LEU A 1 87 ? -22.722 -4.484 28.570 1.00 79.06 87 LEU A O 1
ATOM 663 N N . THR A 1 88 ? -24.951 -4.664 28.791 1.00 81.81 88 THR A N 1
ATOM 664 C CA . THR A 1 88 ? -25.146 -5.458 27.570 1.00 81.81 88 THR A CA 1
ATOM 665 C C . THR A 1 88 ? -24.778 -4.634 26.337 1.00 81.81 88 THR A C 1
ATOM 667 O O . THR A 1 88 ? -23.967 -5.094 25.535 1.00 81.81 88 THR A O 1
ATOM 670 N N . ASP A 1 89 ? -25.274 -3.398 26.245 1.00 87.75 89 ASP A N 1
ATOM 671 C CA . ASP A 1 89 ? -24.965 -2.480 25.141 1.00 87.75 89 ASP A CA 1
ATOM 672 C C . ASP A 1 89 ? -23.460 -2.160 25.071 1.00 87.75 89 ASP A C 1
ATOM 674 O O . ASP A 1 89 ? -22.864 -2.108 23.995 1.00 87.75 89 ASP A O 1
ATOM 678 N N . ALA A 1 90 ? -22.801 -1.979 26.221 1.00 81.00 90 ALA A N 1
ATOM 679 C CA . ALA A 1 90 ? -21.360 -1.735 26.266 1.00 81.00 90 ALA A CA 1
ATOM 680 C C . ALA A 1 90 ? -20.530 -2.943 25.788 1.00 81.00 90 ALA A C 1
ATOM 682 O O . ALA A 1 90 ? -19.503 -2.762 25.134 1.00 81.00 90 ALA A O 1
ATOM 683 N N . LEU A 1 91 ? -20.971 -4.171 26.083 1.00 79.25 91 LEU A N 1
ATOM 684 C CA . LEU A 1 91 ? -20.327 -5.396 25.597 1.00 79.25 91 LEU A CA 1
ATOM 685 C C . LEU A 1 91 ? -20.537 -5.611 24.090 1.00 79.25 91 LEU A C 1
ATOM 687 O O . LEU A 1 91 ? -19.631 -6.117 23.425 1.00 79.25 91 LEU A O 1
ATOM 691 N N . GLU A 1 92 ? -21.696 -5.225 23.550 1.00 87.56 92 GLU A N 1
ATOM 692 C CA . GLU A 1 92 ? -21.951 -5.230 22.102 1.00 87.56 92 GLU A CA 1
ATOM 693 C C . GLU A 1 92 ? -21.009 -4.246 21.393 1.00 87.56 92 GLU A C 1
ATOM 695 O O . GLU A 1 92 ? -20.247 -4.662 20.525 1.00 87.56 92 GLU A O 1
ATOM 700 N N . ASN A 1 93 ? -20.917 -3.000 21.875 1.00 85.56 93 ASN A N 1
ATOM 701 C CA . ASN A 1 93 ? -19.975 -2.005 21.343 1.00 85.56 93 ASN A CA 1
ATOM 702 C C . ASN A 1 93 ? -18.507 -2.472 21.400 1.00 85.56 93 ASN A C 1
ATOM 704 O O . ASN A 1 93 ? -17.735 -2.212 20.479 1.00 85.56 93 ASN A O 1
ATOM 708 N N . LEU A 1 94 ? -18.100 -3.160 22.475 1.00 83.00 94 LEU A N 1
ATOM 709 C CA . LEU A 1 94 ? -16.753 -3.731 22.575 1.00 83.00 94 LEU A CA 1
ATOM 710 C C . LEU A 1 94 ? -16.524 -4.843 21.546 1.00 83.00 94 LEU A C 1
ATOM 712 O O . LEU A 1 94 ? -15.427 -4.953 21.002 1.00 83.00 94 LEU A O 1
ATOM 716 N N . THR A 1 95 ? -17.542 -5.661 21.282 1.00 84.69 95 THR A N 1
ATOM 717 C CA . THR A 1 95 ? -17.466 -6.718 20.266 1.00 84.69 95 THR A CA 1
ATOM 718 C C . THR A 1 95 ? -17.279 -6.106 18.880 1.00 84.69 95 THR A C 1
ATOM 720 O O . THR A 1 95 ? -16.331 -6.476 18.190 1.00 84.69 95 THR A O 1
ATOM 723 N N . ASP A 1 96 ? -18.088 -5.106 18.528 1.00 89.56 96 ASP A N 1
ATOM 724 C CA . ASP A 1 96 ? -17.986 -4.392 17.250 1.00 89.56 96 ASP A CA 1
ATOM 725 C C . ASP A 1 96 ? -16.612 -3.718 17.078 1.00 89.56 96 ASP A C 1
ATOM 727 O O . ASP A 1 96 ? -15.995 -3.791 16.015 1.00 89.56 96 ASP A O 1
ATOM 731 N N . ALA A 1 97 ? -16.077 -3.102 18.139 1.00 87.62 97 ALA A N 1
ATOM 732 C CA . ALA A 1 97 ? -14.749 -2.492 18.101 1.00 87.62 97 ALA A CA 1
ATOM 733 C C . ALA A 1 97 ? -13.622 -3.520 17.874 1.00 87.62 97 ALA A C 1
ATOM 735 O O . ALA A 1 97 ? -12.654 -3.233 17.168 1.00 87.62 97 ALA A O 1
ATOM 736 N N . LEU A 1 98 ? -13.741 -4.727 18.439 1.00 83.88 98 LEU A N 1
ATOM 737 C CA . LEU A 1 98 ? -12.782 -5.816 18.219 1.00 83.88 98 LEU A CA 1
ATOM 738 C C . LEU A 1 98 ? -12.872 -6.405 16.803 1.00 83.88 98 LEU A C 1
ATOM 740 O O . LEU A 1 98 ? -11.841 -6.788 16.242 1.00 83.88 98 LEU A O 1
ATOM 744 N N . GLU A 1 99 ? -14.071 -6.470 16.220 1.00 88.50 99 GLU A N 1
ATOM 745 C CA . GLU A 1 99 ? -14.254 -6.850 14.813 1.00 88.50 99 GLU A CA 1
ATOM 746 C C . GLU A 1 99 ? -13.587 -5.821 13.889 1.00 88.50 99 GLU A C 1
ATOM 748 O O . GLU A 1 99 ? -12.734 -6.197 13.086 1.00 88.50 99 GLU A O 1
ATOM 753 N N . ASN A 1 100 ? -13.838 -4.524 14.098 1.00 87.44 100 ASN A N 1
ATOM 754 C CA . ASN A 1 100 ? -13.185 -3.449 13.338 1.00 87.44 100 ASN A CA 1
ATOM 755 C C . ASN A 1 100 ? -11.650 -3.491 13.449 1.00 87.44 100 ASN A C 1
ATOM 757 O O . ASN A 1 100 ? -10.946 -3.295 12.458 1.00 87.44 100 ASN A O 1
ATOM 761 N N . LEU A 1 101 ? -11.111 -3.773 14.643 1.00 87.38 101 LEU A N 1
ATOM 762 C CA . LEU A 1 101 ? -9.667 -3.942 14.835 1.00 87.38 101 LEU A CA 1
ATOM 763 C C . LEU A 1 101 ? -9.121 -5.143 14.056 1.00 87.38 101 LEU A C 1
ATOM 765 O O . LEU A 1 101 ? -8.021 -5.075 13.509 1.00 87.38 101 LEU A O 1
ATOM 769 N N . THR A 1 102 ? -9.877 -6.239 13.998 1.00 87.25 102 THR A N 1
ATOM 770 C CA . THR A 1 102 ? -9.492 -7.430 13.232 1.00 87.25 102 THR A CA 1
ATOM 771 C C . THR A 1 102 ? -9.422 -7.108 11.741 1.00 87.25 102 THR A C 1
ATOM 773 O O . THR A 1 102 ? -8.392 -7.371 11.119 1.00 87.25 102 THR A O 1
ATOM 776 N N . ASP A 1 103 ? -10.448 -6.455 11.197 1.00 89.94 103 ASP A N 1
ATOM 777 C CA . ASP A 1 103 ? -10.493 -6.037 9.791 1.00 89.94 103 ASP A CA 1
ATOM 778 C C . ASP A 1 103 ? -9.347 -5.067 9.447 1.00 89.94 103 ASP A C 1
ATOM 780 O O . ASP A 1 103 ? -8.691 -5.196 8.408 1.00 89.94 103 ASP A O 1
ATOM 784 N N . ALA A 1 104 ? -9.036 -4.120 10.338 1.00 85.44 104 ALA A N 1
ATOM 785 C CA . ALA A 1 104 ? -7.919 -3.196 10.148 1.00 85.44 104 ALA A CA 1
ATOM 786 C C . ALA A 1 104 ? -6.552 -3.910 10.118 1.00 85.44 104 ALA A C 1
ATOM 788 O O . ALA A 1 104 ? -5.682 -3.560 9.316 1.00 85.44 104 ALA A O 1
ATOM 789 N N . LEU A 1 105 ? -6.357 -4.943 10.946 1.00 82.50 105 LEU A N 1
ATOM 790 C CA . LEU A 1 105 ? -5.136 -5.759 10.945 1.00 82.50 105 LEU A CA 1
ATOM 791 C C . LEU A 1 105 ? -5.003 -6.622 9.680 1.00 82.50 105 LEU A C 1
ATOM 793 O O . LEU A 1 105 ? -3.884 -6.823 9.191 1.00 82.50 105 LEU A O 1
ATOM 797 N N . GLU A 1 106 ? -6.114 -7.122 9.134 1.00 88.12 106 GLU A N 1
ATOM 798 C CA . GLU A 1 106 ? -6.121 -7.813 7.839 1.00 88.12 106 GLU A CA 1
ATOM 799 C C . GLU A 1 106 ? -5.708 -6.858 6.711 1.00 88.12 106 GLU A C 1
ATOM 801 O O . GLU A 1 106 ? -4.771 -7.163 5.968 1.00 88.12 106 GLU A O 1
ATOM 806 N N . ASN A 1 107 ? -6.293 -5.656 6.661 1.00 84.94 107 ASN A N 1
ATOM 807 C CA . ASN A 1 107 ? -5.922 -4.620 5.690 1.00 84.94 107 ASN A CA 1
ATOM 808 C C . ASN A 1 107 ? -4.435 -4.235 5.781 1.00 84.94 107 ASN A C 1
ATOM 810 O O . ASN A 1 107 ? -3.759 -4.118 4.757 1.00 84.94 107 ASN A O 1
ATOM 814 N N . LEU A 1 108 ? -3.893 -4.088 6.997 1.00 78.50 108 LEU A N 1
ATOM 815 C CA . LEU A 1 108 ? -2.464 -3.828 7.203 1.00 78.50 108 LEU A CA 1
ATOM 816 C C . LEU A 1 108 ? -1.590 -4.970 6.671 1.00 78.50 108 LEU A C 1
ATOM 818 O O . LEU A 1 108 ? -0.541 -4.730 6.070 1.00 78.50 108 LEU A O 1
ATOM 822 N N . THR A 1 109 ? -2.018 -6.216 6.869 1.00 81.94 109 THR A N 1
ATOM 823 C CA . THR A 1 109 ? -1.293 -7.391 6.372 1.00 81.94 109 THR A CA 1
ATOM 824 C C . THR A 1 109 ? -1.239 -7.403 4.844 1.00 81.94 109 THR A C 1
ATOM 826 O O . THR A 1 109 ? -0.169 -7.626 4.270 1.00 81.94 109 THR A O 1
ATOM 829 N N . ASP A 1 110 ? -2.359 -7.116 4.180 1.00 86.31 110 ASP A N 1
ATOM 830 C CA . ASP A 1 110 ? -2.424 -7.030 2.720 1.00 86.31 110 ASP A CA 1
ATOM 831 C C . ASP A 1 110 ? -1.579 -5.868 2.174 1.00 86.31 110 ASP A C 1
ATOM 833 O O . ASP A 1 110 ? -0.844 -6.040 1.196 1.00 86.31 110 ASP A O 1
ATOM 837 N N . ALA A 1 111 ? -1.589 -4.709 2.839 1.00 73.69 111 ALA A N 1
ATOM 838 C CA . ALA A 1 111 ? -0.752 -3.573 2.459 1.00 73.69 111 ALA A CA 1
ATOM 839 C C . ALA A 1 111 ? 0.754 -3.883 2.570 1.00 73.69 111 ALA A C 1
ATOM 841 O O . ALA A 1 111 ? 1.523 -3.565 1.660 1.00 73.69 111 ALA A O 1
ATOM 842 N N . LEU A 1 112 ? 1.187 -4.569 3.635 1.00 69.94 112 LEU A N 1
ATOM 843 C CA . LEU A 1 112 ? 2.583 -5.003 3.803 1.00 69.94 112 LEU A CA 1
ATOM 844 C C . LEU A 1 112 ? 3.023 -6.006 2.729 1.00 69.94 112 LEU A C 1
ATOM 846 O O . LEU A 1 112 ? 4.180 -5.992 2.293 1.00 69.94 112 LEU A O 1
ATOM 850 N N . LYS A 1 113 ? 2.108 -6.871 2.284 1.00 82.75 113 LYS A N 1
ATOM 851 C CA . LYS A 1 113 ? 2.370 -7.777 1.168 1.00 82.75 113 LYS A CA 1
ATOM 852 C C . LYS A 1 113 ? 2.562 -7.003 -0.137 1.00 82.75 113 LYS A C 1
ATOM 854 O O . LYS A 1 113 ? 3.565 -7.222 -0.806 1.00 82.75 113 LYS A O 1
ATOM 859 N N . ASN A 1 114 ? 1.672 -6.058 -0.446 1.00 76.44 114 ASN A N 1
ATOM 860 C CA . ASN A 1 114 ? 1.804 -5.210 -1.636 1.00 76.44 114 ASN A CA 1
ATOM 861 C C . ASN A 1 114 ? 3.124 -4.419 -1.631 1.00 76.44 114 ASN A C 1
ATOM 863 O O . ASN A 1 114 ? 3.777 -4.307 -2.665 1.00 76.44 114 ASN A O 1
ATOM 867 N N . LEU A 1 115 ? 3.557 -3.921 -0.465 1.00 70.25 115 LEU A N 1
ATOM 868 C CA . LEU A 1 115 ? 4.860 -3.265 -0.317 1.00 70.25 115 LEU A CA 1
ATOM 869 C C . LEU A 1 115 ? 6.025 -4.216 -0.610 1.00 70.25 115 LEU A C 1
ATOM 871 O O . LEU A 1 115 ? 6.996 -3.820 -1.251 1.00 70.25 115 LEU A O 1
ATOM 875 N N . THR A 1 116 ? 5.933 -5.467 -0.160 1.00 73.50 116 THR A N 1
ATOM 876 C CA . THR A 1 116 ? 6.956 -6.483 -0.441 1.00 73.50 116 THR A CA 1
ATOM 877 C C . THR A 1 116 ? 7.056 -6.753 -1.942 1.00 73.50 116 THR A C 1
ATOM 879 O O . THR A 1 116 ? 8.153 -6.677 -2.493 1.00 73.50 116 THR A O 1
ATOM 882 N N . ASP A 1 117 ? 5.921 -6.972 -2.611 1.00 79.81 117 ASP A N 1
ATOM 883 C CA . ASP A 1 117 ? 5.866 -7.214 -4.058 1.00 79.81 117 ASP A CA 1
ATOM 884 C C . ASP A 1 117 ? 6.426 -6.007 -4.849 1.00 79.81 117 ASP A C 1
ATOM 886 O O . ASP A 1 117 ? 7.182 -6.170 -5.808 1.00 79.81 117 ASP A O 1
ATOM 890 N N . ALA A 1 118 ? 6.130 -4.774 -4.418 1.00 71.81 118 ALA A N 1
ATOM 891 C CA . ALA A 1 118 ? 6.672 -3.565 -5.042 1.00 71.81 118 ALA A CA 1
ATOM 892 C C . ALA A 1 118 ? 8.199 -3.425 -4.874 1.00 71.81 118 ALA A C 1
ATOM 894 O O . ALA A 1 118 ? 8.887 -2.987 -5.798 1.00 71.81 118 ALA A O 1
ATOM 895 N N . LEU A 1 119 ? 8.752 -3.821 -3.722 1.00 68.31 119 LEU A N 1
ATOM 896 C CA . LEU A 1 119 ? 10.202 -3.826 -3.485 1.00 68.31 119 LEU A CA 1
ATOM 897 C C . LEU A 1 119 ? 10.932 -4.885 -4.328 1.00 68.31 119 LEU A C 1
ATOM 899 O O . LEU A 1 119 ? 12.063 -4.646 -4.763 1.00 68.31 119 LEU A O 1
ATOM 903 N N . GLU A 1 120 ? 10.301 -6.035 -4.575 1.00 77.62 120 GLU A N 1
ATOM 904 C CA . GLU A 1 120 ? 10.819 -7.043 -5.507 1.00 77.62 120 GLU A CA 1
ATOM 905 C C . GLU A 1 120 ? 10.871 -6.480 -6.935 1.00 77.62 120 GLU A C 1
ATOM 907 O O . GLU A 1 120 ? 11.941 -6.483 -7.546 1.00 77.62 120 GLU A O 1
ATOM 912 N N . ASN A 1 121 ? 9.782 -5.867 -7.414 1.00 74.31 121 ASN A N 1
ATOM 913 C CA . ASN A 1 121 ? 9.747 -5.214 -8.730 1.00 74.31 121 ASN A CA 1
ATOM 914 C C . ASN A 1 121 ? 10.818 -4.117 -8.873 1.00 74.31 121 ASN A C 1
ATOM 916 O O . ASN A 1 121 ? 11.469 -4.012 -9.914 1.00 74.31 121 ASN A O 1
ATOM 920 N N . LEU A 1 122 ? 11.044 -3.314 -7.825 1.00 74.19 122 LEU A N 1
ATOM 921 C CA . LEU A 1 122 ? 12.108 -2.305 -7.816 1.00 74.19 122 LEU A CA 1
ATOM 922 C C . LEU A 1 122 ? 13.497 -2.934 -7.932 1.00 74.19 122 LEU A C 1
ATOM 924 O O . LEU A 1 122 ? 14.364 -2.396 -8.622 1.00 74.19 122 LEU A O 1
ATOM 928 N N . THR A 1 123 ? 13.717 -4.070 -7.276 1.00 75.31 123 THR A N 1
ATOM 929 C CA . THR A 1 123 ? 14.990 -4.792 -7.358 1.00 75.31 123 THR A CA 1
ATOM 930 C C . THR A 1 123 ? 15.248 -5.265 -8.788 1.00 75.31 123 THR A C 1
ATOM 932 O O . THR A 1 123 ? 16.312 -4.970 -9.335 1.00 75.31 123 THR A O 1
ATOM 935 N N . ASP A 1 124 ? 14.260 -5.895 -9.425 1.00 77.06 124 ASP A N 1
ATOM 936 C CA . ASP A 1 124 ? 14.356 -6.358 -10.815 1.00 77.06 124 ASP A CA 1
ATOM 937 C C . ASP A 1 124 ? 14.606 -5.193 -11.790 1.00 77.06 124 ASP A C 1
ATOM 939 O O . ASP A 1 124 ? 15.424 -5.283 -12.712 1.00 77.06 124 ASP A O 1
ATOM 943 N N . ALA A 1 125 ? 13.949 -4.051 -11.575 1.00 74.69 125 ALA A N 1
ATOM 944 C CA . ALA A 1 125 ? 14.164 -2.867 -12.394 1.00 74.69 125 ALA A CA 1
ATOM 945 C C . ALA A 1 125 ? 15.579 -2.276 -12.245 1.00 74.69 125 ALA A C 1
ATOM 947 O O . ALA A 1 125 ? 16.188 -1.858 -13.233 1.00 74.69 125 ALA A O 1
ATOM 948 N N . LEU A 1 126 ? 16.148 -2.285 -11.034 1.00 74.31 126 LEU A N 1
ATOM 949 C CA . LEU A 1 126 ? 17.530 -1.855 -10.793 1.00 74.31 126 LEU A CA 1
ATOM 950 C C . LEU A 1 126 ? 18.561 -2.788 -11.449 1.00 74.31 126 LEU A C 1
ATOM 952 O O . LEU A 1 126 ? 19.611 -2.320 -11.911 1.00 74.31 126 LEU A O 1
ATOM 956 N N . GLU A 1 127 ? 18.278 -4.090 -11.522 1.00 78.31 127 GLU A N 1
ATOM 957 C CA . GLU A 1 127 ? 19.099 -5.038 -12.283 1.00 78.31 127 GLU A CA 1
ATOM 958 C C . GLU A 1 127 ? 19.071 -4.707 -13.782 1.00 78.31 127 GLU A C 1
ATOM 960 O O . GLU A 1 127 ? 20.133 -4.544 -14.391 1.00 78.31 127 GLU A O 1
ATOM 965 N N . ASN A 1 128 ? 17.882 -4.475 -14.351 1.00 76.94 128 ASN A N 1
ATOM 966 C CA . ASN A 1 128 ? 17.736 -4.061 -15.750 1.00 76.94 128 ASN A CA 1
ATOM 967 C C . ASN A 1 128 ? 18.486 -2.748 -16.049 1.00 76.94 128 ASN A C 1
ATOM 969 O O . ASN A 1 128 ? 19.196 -2.651 -17.054 1.00 76.94 128 ASN A O 1
ATOM 973 N N . LEU A 1 129 ? 18.391 -1.745 -15.165 1.00 77.50 129 LEU A N 1
ATOM 974 C CA . LEU A 1 129 ? 19.141 -0.489 -15.296 1.00 77.50 129 LEU A CA 1
ATOM 975 C C . LEU A 1 129 ? 20.659 -0.732 -15.300 1.00 77.50 129 LEU A C 1
ATOM 977 O O . LEU A 1 129 ? 21.401 -0.107 -16.063 1.00 77.50 129 LEU A O 1
ATOM 981 N N . THR A 1 130 ? 21.137 -1.647 -14.460 1.00 77.06 130 THR A N 1
ATOM 982 C CA . THR A 1 130 ? 22.560 -1.997 -14.393 1.00 77.06 130 THR A CA 1
ATOM 983 C C . THR A 1 130 ? 23.053 -2.581 -15.719 1.00 77.06 130 THR A C 1
ATOM 985 O O . THR A 1 130 ? 24.124 -2.194 -16.205 1.00 77.06 130 THR A O 1
ATOM 988 N N . ASP A 1 131 ? 22.266 -3.458 -16.342 1.00 78.06 131 ASP A N 1
ATOM 989 C CA . ASP A 1 131 ? 22.585 -4.029 -17.653 1.00 78.06 131 ASP A CA 1
ATOM 990 C C . ASP A 1 131 ? 22.553 -2.971 -18.770 1.00 78.06 131 ASP A C 1
ATOM 992 O O . ASP A 1 131 ? 23.477 -2.898 -19.589 1.00 78.06 131 ASP A O 1
ATOM 996 N N . ALA A 1 132 ? 21.579 -2.060 -18.749 1.00 74.19 132 ALA A N 1
ATOM 997 C CA . ALA A 1 132 ? 21.515 -0.927 -19.673 1.00 74.19 132 ALA A CA 1
ATOM 998 C C . ALA A 1 132 ? 22.757 -0.013 -19.597 1.00 74.19 132 ALA A C 1
ATOM 1000 O O . ALA A 1 132 ? 23.328 0.373 -20.626 1.00 74.19 132 ALA A O 1
ATOM 1001 N N . LEU A 1 133 ? 23.235 0.298 -18.387 1.00 76.25 133 LEU A N 1
ATOM 1002 C CA . LEU A 1 133 ? 24.450 1.099 -18.174 1.00 76.25 133 LEU A CA 1
ATOM 1003 C C . LEU A 1 133 ? 25.717 0.391 -18.671 1.00 76.25 133 LEU A C 1
ATOM 1005 O O . LEU A 1 133 ? 26.654 1.031 -19.171 1.00 76.25 133 LEU A O 1
ATOM 1009 N N . LYS A 1 134 ? 25.758 -0.938 -18.567 1.00 78.19 134 LYS A N 1
ATOM 1010 C CA . LYS A 1 134 ? 26.847 -1.745 -19.120 1.00 78.19 134 LYS A CA 1
ATOM 1011 C C . LYS A 1 134 ? 26.866 -1.674 -20.648 1.00 78.19 134 LYS A C 1
ATOM 1013 O O . LYS A 1 134 ? 27.930 -1.427 -21.216 1.00 78.19 134 LYS A O 1
ATOM 1018 N N . ASN A 1 135 ? 25.708 -1.774 -21.299 1.00 74.44 135 ASN A N 1
ATOM 1019 C CA . ASN A 1 135 ? 25.591 -1.611 -22.751 1.00 74.44 135 ASN A CA 1
ATOM 1020 C C . ASN A 1 135 ? 26.048 -0.216 -23.217 1.00 74.44 135 ASN A C 1
ATOM 1022 O O . ASN A 1 135 ? 26.796 -0.100 -24.190 1.00 74.44 135 ASN A O 1
ATOM 1026 N N . LEU A 1 136 ? 25.679 0.847 -22.491 1.00 74.69 136 LEU A N 1
ATOM 1027 C CA . LEU A 1 136 ? 26.166 2.206 -22.771 1.00 74.69 136 LEU A CA 1
ATOM 1028 C C . LEU A 1 136 ? 27.697 2.301 -22.653 1.00 74.69 136 LEU A C 1
ATOM 1030 O O . LEU A 1 136 ? 28.363 2.922 -23.484 1.00 74.69 136 LEU A O 1
ATOM 1034 N N . THR A 1 137 ? 28.274 1.654 -21.640 1.00 76.56 137 THR A N 1
ATOM 1035 C CA . THR A 1 137 ? 29.730 1.601 -21.450 1.00 76.56 137 THR A CA 1
ATOM 1036 C C . THR A 1 137 ? 30.428 0.917 -22.630 1.00 76.56 137 THR A C 1
ATOM 1038 O O . THR A 1 137 ? 31.457 1.405 -23.110 1.00 76.56 137 THR A O 1
ATOM 1041 N N . ASP A 1 138 ? 29.860 -0.176 -23.142 1.00 76.69 138 ASP A N 1
ATOM 1042 C CA . ASP A 1 138 ? 30.383 -0.875 -24.318 1.00 76.69 138 ASP A CA 1
ATOM 1043 C C . ASP A 1 138 ? 30.261 -0.026 -25.599 1.00 76.69 138 ASP A C 1
ATOM 1045 O O . ASP A 1 138 ? 31.206 0.029 -26.394 1.00 76.69 138 ASP A O 1
ATOM 1049 N N . ALA A 1 139 ? 29.170 0.729 -25.773 1.00 72.56 139 ALA A N 1
ATOM 1050 C CA . ALA A 1 139 ? 29.015 1.670 -26.887 1.00 72.56 139 ALA A CA 1
ATOM 1051 C C . ALA A 1 139 ? 30.081 2.786 -26.867 1.00 72.56 139 ALA A C 1
ATOM 1053 O O . ALA A 1 139 ? 30.706 3.080 -27.891 1.00 72.56 139 ALA A O 1
ATOM 1054 N N . LEU A 1 140 ? 30.371 3.358 -25.693 1.00 72.62 140 LEU A N 1
ATOM 1055 C CA . LEU A 1 140 ? 31.427 4.368 -25.521 1.00 72.62 140 LEU A CA 1
ATOM 1056 C C . LEU A 1 140 ? 32.828 3.815 -25.824 1.00 72.62 140 LEU A C 1
ATOM 1058 O O . LEU A 1 140 ? 33.692 4.517 -26.369 1.00 72.62 140 LEU A O 1
ATOM 1062 N N . LYS A 1 141 ? 33.065 2.543 -25.501 1.00 77.06 141 LYS A N 1
ATOM 1063 C CA . LYS A 1 141 ? 34.306 1.856 -25.860 1.00 77.06 141 LYS A CA 1
ATOM 1064 C C . LYS A 1 141 ? 34.433 1.696 -27.377 1.00 77.06 141 LYS A C 1
ATOM 1066 O O . LYS A 1 141 ? 35.485 2.029 -27.923 1.00 77.06 141 LYS A O 1
ATOM 1071 N N . ASN A 1 142 ? 33.364 1.285 -28.057 1.00 72.81 142 ASN A N 1
ATOM 1072 C CA . ASN A 1 142 ? 33.345 1.175 -29.519 1.00 72.81 142 ASN A CA 1
ATOM 1073 C C . ASN A 1 142 ? 33.599 2.530 -30.200 1.00 72.81 142 ASN A C 1
ATOM 1075 O O . ASN A 1 142 ? 34.371 2.598 -31.157 1.00 72.81 142 ASN A O 1
ATOM 1079 N N . LEU A 1 143 ? 33.041 3.625 -29.669 1.00 72.75 143 LEU A N 1
ATOM 1080 C CA . LEU A 1 143 ? 33.343 4.982 -30.138 1.00 72.75 143 LEU A CA 1
ATOM 1081 C C . LEU A 1 143 ? 34.832 5.318 -29.999 1.00 72.75 143 LEU A C 1
ATOM 1083 O O . LEU A 1 143 ? 35.443 5.861 -30.920 1.00 72.75 143 LEU A O 1
ATOM 1087 N N . THR A 1 144 ? 35.433 4.973 -28.862 1.00 76.19 144 THR A N 1
ATOM 1088 C CA . THR A 1 144 ? 36.865 5.194 -28.620 1.00 76.19 144 THR A CA 1
ATOM 1089 C C . THR A 1 144 ? 37.724 4.443 -29.643 1.00 76.19 144 THR A C 1
ATOM 1091 O O . THR A 1 144 ? 38.663 5.016 -30.204 1.00 76.19 144 THR A O 1
ATOM 1094 N N . ASP A 1 145 ? 37.381 3.188 -29.936 1.00 78.56 145 ASP A N 1
ATOM 1095 C CA . ASP A 1 145 ? 38.078 2.375 -30.935 1.00 78.56 145 ASP A CA 1
ATOM 1096 C C . ASP A 1 145 ? 37.883 2.926 -32.362 1.00 78.56 145 ASP A C 1
ATOM 1098 O O . ASP A 1 145 ? 38.849 3.014 -33.128 1.00 78.56 145 ASP A O 1
ATOM 1102 N N . ALA A 1 146 ? 36.679 3.391 -32.713 1.00 70.81 146 ALA A N 1
ATOM 1103 C CA . ALA A 1 146 ? 36.401 4.031 -34.001 1.00 70.81 146 ALA A CA 1
ATOM 1104 C C . ALA A 1 146 ? 37.212 5.326 -34.197 1.00 70.81 146 ALA A C 1
ATOM 1106 O O . ALA A 1 146 ? 37.824 5.530 -35.249 1.00 70.81 146 ALA A O 1
ATOM 1107 N N . LEU A 1 147 ? 37.302 6.175 -33.167 1.00 74.94 147 LEU A N 1
ATOM 1108 C CA . LEU A 1 147 ? 38.114 7.399 -33.189 1.00 74.94 147 LEU A CA 1
ATOM 1109 C C . LEU A 1 147 ? 39.612 7.102 -33.338 1.00 74.94 147 LEU A C 1
ATOM 1111 O O . LEU A 1 147 ? 40.338 7.831 -34.028 1.00 74.94 147 LEU A O 1
ATOM 1115 N N . LYS A 1 148 ? 40.089 6.016 -32.725 1.00 81.00 148 LYS A N 1
ATOM 1116 C CA . LYS A 1 148 ? 41.465 5.548 -32.901 1.00 81.00 148 LYS A CA 1
ATOM 1117 C C . LYS A 1 148 ? 41.716 5.097 -34.341 1.00 81.00 148 LYS A C 1
ATOM 1119 O O . LYS A 1 148 ? 42.698 5.534 -34.940 1.00 81.00 148 LYS A O 1
ATOM 1124 N N . ASN A 1 149 ? 40.808 4.312 -34.921 1.00 75.19 149 ASN A N 1
ATOM 1125 C CA . ASN A 1 149 ? 40.900 3.882 -36.318 1.00 75.19 149 ASN A CA 1
ATOM 1126 C C . ASN A 1 149 ? 40.887 5.073 -37.288 1.00 75.19 149 ASN A C 1
ATOM 1128 O O . ASN A 1 149 ? 41.672 5.101 -38.235 1.00 75.19 149 ASN A O 1
ATOM 1132 N N . LEU A 1 150 ? 40.063 6.094 -37.026 1.00 73.75 150 LEU A N 1
ATOM 1133 C CA . LEU A 1 150 ? 40.066 7.346 -37.788 1.00 73.75 150 LEU A CA 1
ATOM 1134 C C . LEU A 1 150 ? 41.415 8.061 -37.701 1.00 73.75 150 LEU A C 1
ATOM 1136 O O . LEU A 1 150 ? 41.953 8.504 -38.716 1.00 73.75 150 LEU A O 1
ATOM 1140 N N . THR A 1 151 ? 41.990 8.139 -36.503 1.00 77.88 151 THR A N 1
ATOM 1141 C CA . THR A 1 151 ? 43.318 8.729 -36.294 1.00 77.88 151 THR A CA 1
ATOM 1142 C C . THR A 1 151 ? 44.393 7.989 -37.095 1.00 77.88 151 THR A C 1
ATOM 1144 O O . THR A 1 151 ? 45.203 8.621 -37.779 1.00 77.88 151 THR A O 1
ATOM 1147 N N . ASP A 1 152 ? 44.378 6.655 -37.068 1.00 77.88 152 ASP A N 1
ATOM 1148 C CA . ASP A 1 152 ? 45.315 5.820 -37.821 1.00 77.88 152 ASP A CA 1
ATOM 1149 C C . ASP A 1 152 ? 45.114 5.959 -39.342 1.00 77.88 152 ASP A C 1
ATOM 1151 O O . ASP A 1 152 ? 46.090 6.070 -40.089 1.00 77.88 152 ASP A O 1
ATOM 1155 N N . ALA A 1 153 ? 43.867 6.038 -39.820 1.00 73.00 153 ALA A N 1
ATOM 1156 C CA . ALA A 1 153 ? 43.549 6.277 -41.229 1.00 73.00 153 ALA A CA 1
ATOM 1157 C C . ALA A 1 153 ? 44.060 7.646 -41.715 1.00 73.00 153 ALA A C 1
ATOM 1159 O O . ALA A 1 153 ? 44.673 7.734 -42.782 1.00 73.00 153 ALA A O 1
ATOM 1160 N N . LEU A 1 154 ? 43.882 8.706 -40.919 1.00 72.50 154 LEU A N 1
ATOM 1161 C CA . LEU A 1 154 ? 44.398 10.049 -41.218 1.00 72.50 154 LEU A CA 1
ATOM 1162 C C . LEU A 1 154 ? 45.934 10.091 -41.243 1.00 72.50 154 LEU A C 1
ATOM 1164 O O . LEU A 1 154 ? 46.535 10.757 -42.094 1.00 72.50 154 LEU A O 1
ATOM 1168 N N . LYS A 1 155 ? 46.589 9.348 -40.345 1.00 76.06 155 LYS A N 1
ATOM 1169 C CA . LYS A 1 155 ? 48.046 9.188 -40.359 1.00 76.06 155 LYS A CA 1
ATOM 1170 C C . LYS A 1 155 ? 48.513 8.464 -41.623 1.00 76.06 155 LYS A C 1
ATOM 1172 O O . LYS A 1 155 ? 49.392 8.968 -42.317 1.00 76.06 155 LYS A O 1
ATOM 1177 N N . ASN A 1 156 ? 47.868 7.353 -41.979 1.00 70.44 156 ASN A N 1
ATOM 1178 C CA . ASN A 1 156 ? 48.162 6.622 -43.211 1.00 70.44 156 ASN A CA 1
ATOM 1179 C C . ASN A 1 156 ? 47.944 7.485 -44.463 1.00 70.44 156 ASN A C 1
ATOM 1181 O O . ASN A 1 156 ? 48.740 7.403 -45.389 1.00 70.44 156 ASN A O 1
ATOM 1185 N N . LEU A 1 157 ? 46.925 8.352 -44.494 1.00 66.75 157 LEU A N 1
ATOM 1186 C CA . LEU A 1 157 ? 46.719 9.321 -45.580 1.00 66.75 157 LEU A CA 1
ATOM 1187 C C . LEU A 1 157 ? 47.883 10.312 -45.707 1.00 66.75 157 LEU A C 1
ATOM 1189 O O . LEU A 1 157 ? 48.280 10.655 -46.820 1.00 66.75 157 LEU A O 1
ATOM 1193 N N . THR A 1 158 ? 48.451 10.734 -44.578 1.00 64.06 158 THR A N 1
ATOM 1194 C CA . THR A 1 158 ? 49.638 11.601 -44.545 1.00 64.06 158 THR A CA 1
ATOM 1195 C C . THR A 1 158 ? 50.872 10.877 -45.100 1.00 64.06 158 THR A C 1
ATOM 1197 O O . THR A 1 158 ? 51.650 11.472 -45.847 1.00 64.06 158 THR A O 1
ATOM 1200 N N . ASP A 1 159 ? 51.016 9.581 -44.805 1.00 65.31 159 ASP A N 1
ATOM 1201 C CA . ASP A 1 159 ? 52.131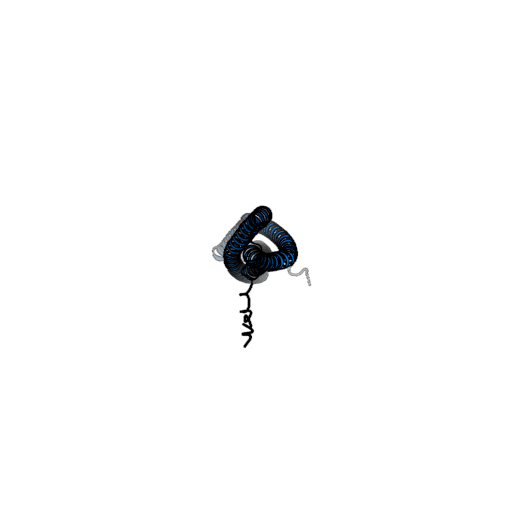 8.742 -45.269 1.00 65.31 159 ASP A CA 1
ATOM 1202 C C . ASP A 1 159 ? 51.964 8.263 -46.735 1.00 65.31 159 ASP A C 1
ATOM 1204 O O . ASP A 1 159 ? 52.947 8.028 -47.444 1.00 65.31 159 ASP A O 1
ATOM 1208 N N . ALA A 1 160 ? 50.728 8.149 -47.237 1.00 57.75 160 ALA A N 1
ATOM 1209 C CA . ALA A 1 160 ? 50.374 7.507 -48.508 1.00 57.75 160 ALA A CA 1
ATOM 1210 C C . ALA A 1 160 ? 50.368 8.422 -49.748 1.00 57.75 160 ALA A C 1
ATOM 1212 O O . ALA A 1 160 ? 49.666 8.134 -50.722 1.00 57.75 160 ALA A O 1
ATOM 1213 N N . PHE A 1 161 ? 51.231 9.442 -49.807 1.00 56.00 161 PHE A N 1
ATOM 1214 C CA . PHE A 1 161 ? 51.456 10.284 -51.004 1.00 56.00 161 PHE A CA 1
ATOM 1215 C C . PHE A 1 161 ? 51.828 9.503 -52.299 1.00 56.00 161 PHE A C 1
ATOM 1217 O O . PHE A 1 161 ? 51.996 10.110 -53.356 1.00 56.00 161 PHE A O 1
ATOM 1224 N N . TYR A 1 162 ? 51.922 8.166 -52.244 1.00 54.69 162 TYR A N 1
ATOM 1225 C CA . TYR A 1 162 ? 52.252 7.258 -53.346 1.00 54.69 162 TYR A CA 1
ATOM 1226 C C . TYR A 1 162 ? 51.159 6.220 -53.724 1.00 54.69 162 TYR A C 1
ATOM 1228 O O . TYR A 1 162 ? 51.361 5.516 -54.712 1.00 54.69 162 TYR A O 1
ATOM 1236 N N . ASN A 1 163 ? 50.016 6.098 -53.017 1.00 60.56 163 ASN A N 1
ATOM 1237 C CA . ASN A 1 163 ? 48.905 5.201 -53.422 1.00 60.56 163 ASN A CA 1
ATOM 1238 C C . ASN A 1 163 ? 47.519 5.633 -52.856 1.00 60.56 163 ASN A C 1
ATOM 1240 O O . ASN A 1 163 ? 47.129 5.183 -51.779 1.00 60.56 163 ASN A O 1
ATOM 1244 N N . PRO A 1 164 ? 46.758 6.490 -53.561 1.00 62.84 164 PRO A N 1
ATOM 1245 C CA . PRO A 1 164 ? 45.600 7.194 -52.994 1.00 62.84 164 PRO A CA 1
ATOM 1246 C C . PRO A 1 164 ? 44.296 6.379 -52.877 1.00 62.84 164 PRO A C 1
ATOM 1248 O O . PRO A 1 164 ? 43.454 6.708 -52.046 1.00 62.84 164 PRO A O 1
ATOM 1251 N N . THR A 1 165 ? 44.087 5.331 -53.680 1.00 67.12 165 THR A N 1
ATOM 1252 C CA . THR A 1 165 ? 42.759 4.694 -53.824 1.00 67.12 165 THR A CA 1
ATOM 1253 C C . THR A 1 165 ? 42.358 3.810 -52.638 1.00 67.12 165 THR A C 1
ATOM 1255 O O . THR A 1 165 ? 41.249 3.949 -52.138 1.00 67.12 165 THR A O 1
ATOM 1258 N N . GLY A 1 166 ? 43.255 2.953 -52.132 1.00 67.75 166 GLY A N 1
ATOM 1259 C CA . GLY A 1 166 ? 42.944 2.064 -50.996 1.00 67.75 166 GLY A CA 1
ATOM 1260 C C . GLY A 1 166 ? 42.827 2.789 -49.648 1.00 67.75 166 GLY A C 1
ATOM 1261 O O . GLY A 1 166 ? 42.179 2.303 -48.727 1.00 67.75 166 GLY A O 1
ATOM 1262 N N . VAL A 1 167 ? 43.424 3.979 -49.527 1.00 68.81 167 VAL A N 1
ATOM 1263 C CA . VAL A 1 167 ? 43.287 4.822 -48.327 1.00 68.81 167 VAL A CA 1
ATOM 1264 C C . VAL A 1 167 ? 41.919 5.502 -48.281 1.00 68.81 167 VAL A C 1
ATOM 1266 O O . VAL A 1 167 ? 41.346 5.639 -47.204 1.00 68.81 167 VAL A O 1
ATOM 1269 N N . LEU A 1 168 ? 41.377 5.896 -49.438 1.00 73.25 168 LEU A N 1
ATOM 1270 C CA . LEU A 1 168 ? 40.047 6.500 -49.537 1.00 73.25 168 LEU A CA 1
ATOM 1271 C C . LEU A 1 168 ? 38.925 5.510 -49.195 1.00 73.25 168 LEU A C 1
ATOM 1273 O O . LEU A 1 168 ? 37.964 5.913 -48.549 1.00 73.25 168 LEU A O 1
ATOM 1277 N N . GLU A 1 169 ? 39.056 4.237 -49.584 1.00 74.94 169 GLU A N 1
ATOM 1278 C CA . GLU A 1 169 ? 38.104 3.179 -49.202 1.00 74.94 169 GLU A CA 1
ATOM 1279 C C . GLU A 1 169 ? 38.113 2.948 -47.683 1.00 74.94 169 GLU A C 1
ATOM 1281 O O . GLU A 1 169 ? 37.073 3.084 -47.050 1.00 74.94 169 GLU A O 1
ATOM 1286 N N . ASN A 1 170 ? 39.288 2.766 -47.066 1.00 72.81 170 ASN A N 1
ATOM 1287 C CA . ASN A 1 170 ? 39.392 2.633 -45.605 1.00 72.81 170 ASN A CA 1
ATOM 1288 C C . ASN A 1 170 ? 38.848 3.857 -44.848 1.00 72.81 170 ASN A C 1
ATOM 1290 O O . ASN A 1 170 ? 38.216 3.711 -43.806 1.00 72.81 170 ASN A O 1
ATOM 1294 N N . LEU A 1 171 ? 39.101 5.075 -45.343 1.00 76.62 171 LEU A N 1
ATOM 1295 C CA . LEU A 1 171 ? 38.575 6.288 -44.715 1.00 76.62 171 LEU A CA 1
ATOM 1296 C C . LEU A 1 171 ? 37.046 6.341 -44.799 1.00 76.62 171 LEU A C 1
ATOM 1298 O O . LEU A 1 171 ? 36.403 6.766 -43.843 1.00 76.62 171 LEU A O 1
ATOM 1302 N N . ARG A 1 172 ? 36.467 5.909 -45.924 1.00 81.00 172 ARG A N 1
ATOM 1303 C CA . ARG A 1 172 ? 35.015 5.829 -46.093 1.00 81.00 172 ARG A CA 1
ATOM 1304 C C . ARG A 1 172 ? 34.399 4.844 -45.101 1.00 81.00 172 ARG A C 1
ATOM 1306 O O . ARG A 1 172 ? 33.466 5.232 -44.409 1.00 81.00 172 ARG A O 1
ATOM 1313 N N . ASP A 1 173 ? 34.955 3.641 -44.990 1.00 76.50 173 ASP A N 1
ATOM 1314 C CA . ASP A 1 173 ? 34.442 2.607 -44.083 1.00 76.50 173 ASP A CA 1
ATOM 1315 C C . ASP A 1 173 ? 34.521 3.055 -42.613 1.00 76.50 173 ASP A C 1
ATOM 1317 O O . ASP A 1 173 ? 33.619 2.796 -41.818 1.00 76.50 173 ASP A O 1
ATOM 1321 N N . VAL A 1 174 ? 35.585 3.771 -42.232 1.00 74.75 174 VAL A N 1
ATOM 1322 C CA . VAL A 1 174 ? 35.710 4.340 -40.881 1.00 74.75 174 VAL A CA 1
ATOM 1323 C C . VAL A 1 174 ? 34.681 5.444 -40.629 1.00 74.75 174 VAL A C 1
ATOM 1325 O O . VAL A 1 174 ? 34.139 5.520 -39.529 1.00 74.75 174 VAL A O 1
ATOM 1328 N N . LEU A 1 175 ? 34.411 6.300 -41.619 1.00 77.50 175 LEU A N 1
ATOM 1329 C CA . LEU A 1 175 ? 33.396 7.349 -41.492 1.00 77.50 175 LEU A CA 1
ATOM 1330 C C . LEU A 1 175 ? 31.987 6.763 -41.367 1.00 77.50 175 LEU A C 1
ATOM 1332 O O . LEU A 1 175 ? 31.221 7.261 -40.553 1.00 77.50 175 LEU A O 1
ATOM 1336 N N . GLU A 1 176 ? 31.675 5.702 -42.113 1.00 82.56 176 GLU A N 1
ATOM 1337 C CA . GLU A 1 176 ? 30.394 4.987 -42.018 1.00 82.56 176 GLU A CA 1
ATOM 1338 C C . GLU A 1 176 ? 30.209 4.374 -40.621 1.00 82.56 176 GLU A C 1
ATOM 1340 O O . GLU A 1 176 ? 29.242 4.696 -39.939 1.00 82.56 176 GLU A O 1
ATOM 1345 N N . ASN A 1 177 ? 31.211 3.643 -40.113 1.00 72.44 177 ASN A N 1
ATOM 1346 C CA . ASN A 1 177 ? 31.173 3.109 -38.744 1.00 72.44 177 ASN A CA 1
ATOM 1347 C C . ASN A 1 177 ? 31.046 4.207 -37.671 1.00 72.44 177 ASN A C 1
ATOM 1349 O O . ASN A 1 177 ? 30.389 4.009 -36.652 1.00 72.44 177 ASN A O 1
ATOM 1353 N N . LEU A 1 178 ? 31.696 5.362 -37.858 1.00 73.38 178 LEU A N 1
ATOM 1354 C CA . LEU A 1 178 ? 31.591 6.474 -36.912 1.00 73.38 178 LEU A CA 1
ATOM 1355 C C . LEU A 1 178 ? 30.187 7.091 -36.919 1.00 73.38 178 LEU A C 1
ATOM 1357 O O . LEU A 1 178 ? 29.698 7.467 -35.856 1.00 73.38 178 LEU A O 1
ATOM 1361 N N . THR A 1 179 ? 29.549 7.195 -38.087 1.00 80.38 179 THR A N 1
ATOM 1362 C CA . THR A 1 179 ? 28.160 7.651 -38.200 1.00 80.38 179 THR A CA 1
ATOM 1363 C C . THR A 1 179 ? 27.223 6.720 -37.437 1.00 80.38 179 THR A C 1
ATOM 1365 O O . THR A 1 179 ? 26.498 7.206 -36.572 1.00 80.38 179 THR A O 1
ATOM 1368 N N . ASP A 1 180 ? 27.323 5.407 -37.654 1.00 75.62 180 ASP A N 1
ATOM 1369 C CA . ASP A 1 180 ? 26.472 4.422 -36.975 1.00 75.62 180 ASP A CA 1
ATOM 1370 C C . ASP A 1 180 ? 26.638 4.473 -35.446 1.00 75.62 180 ASP A C 1
ATOM 1372 O O . ASP A 1 180 ? 25.670 4.410 -34.688 1.00 75.62 180 ASP A O 1
ATOM 1376 N N . VAL A 1 181 ? 27.872 4.623 -34.953 1.00 72.25 181 VAL A N 1
ATOM 1377 C CA . VAL A 1 181 ? 28.130 4.736 -33.508 1.00 72.25 181 VAL A CA 1
ATOM 1378 C C . VAL A 1 181 ? 27.555 6.032 -32.923 1.00 72.25 181 VAL A C 1
ATOM 1380 O O . VAL A 1 181 ? 27.050 6.022 -31.801 1.00 72.25 181 VAL A O 1
ATOM 1383 N N . LEU A 1 182 ? 27.631 7.149 -33.652 1.00 74.88 182 LEU A N 1
ATOM 1384 C CA . LEU A 1 182 ? 27.096 8.433 -33.192 1.00 74.88 182 LEU A CA 1
ATOM 1385 C C . LEU A 1 182 ? 25.565 8.458 -33.168 1.00 74.88 182 LEU A C 1
ATOM 1387 O O . LEU A 1 182 ? 25.007 9.071 -32.260 1.00 74.88 182 LEU A O 1
ATOM 1391 N N . GLU A 1 183 ? 24.899 7.802 -34.123 1.00 78.50 183 GLU A N 1
ATOM 1392 C CA . GLU A 1 183 ? 23.439 7.638 -34.106 1.00 78.50 183 GLU A CA 1
ATOM 1393 C C . GLU A 1 183 ? 23.004 6.818 -32.886 1.00 78.50 183 GLU A C 1
ATOM 1395 O O . GLU A 1 183 ? 22.242 7.322 -32.064 1.00 78.50 183 GLU A O 1
ATOM 1400 N N . ASN A 1 184 ? 23.610 5.646 -32.662 1.00 71.44 184 ASN A N 1
ATOM 1401 C CA . ASN A 1 184 ? 23.307 4.815 -31.489 1.00 71.44 184 ASN A CA 1
ATOM 1402 C C . ASN A 1 184 ? 23.535 5.547 -30.151 1.00 71.44 184 ASN A C 1
ATOM 1404 O O . ASN A 1 184 ? 22.758 5.396 -29.206 1.00 71.44 184 ASN A O 1
ATOM 1408 N N . LEU A 1 185 ? 24.607 6.346 -30.048 1.00 73.88 185 LEU A N 1
ATOM 1409 C CA . LEU A 1 185 ? 24.883 7.136 -28.846 1.00 73.88 185 LEU A CA 1
ATOM 1410 C C . LEU A 1 185 ? 23.850 8.248 -28.645 1.00 73.88 185 LEU A C 1
ATOM 1412 O O . LEU A 1 185 ? 23.459 8.512 -27.511 1.00 73.88 185 LEU A O 1
ATOM 1416 N N . ARG A 1 186 ? 23.437 8.920 -29.724 1.00 78.69 186 ARG A N 1
ATOM 1417 C CA . ARG A 1 186 ? 22.431 9.979 -29.654 1.00 78.69 186 ARG A CA 1
ATOM 1418 C C . ARG A 1 186 ? 21.101 9.424 -29.159 1.00 78.69 186 ARG A C 1
ATOM 1420 O O . ARG A 1 186 ? 20.563 9.984 -28.210 1.00 78.69 186 ARG A O 1
ATOM 1427 N N . ASP A 1 187 ? 20.631 8.335 -29.756 1.00 74.44 187 ASP A N 1
ATOM 1428 C CA . ASP A 1 187 ? 19.353 7.718 -29.394 1.00 74.44 187 ASP A CA 1
ATOM 1429 C C . ASP A 1 187 ? 19.372 7.282 -27.920 1.00 74.44 187 ASP A C 1
ATOM 1431 O O . ASP A 1 187 ? 18.464 7.604 -27.159 1.00 74.44 187 ASP A O 1
ATOM 1435 N N . SER A 1 188 ? 20.481 6.681 -27.469 1.00 70.38 188 SER A N 1
ATOM 1436 C CA . SER A 1 188 ? 20.670 6.302 -26.059 1.00 70.38 188 SER A CA 1
ATOM 1437 C C . SER A 1 188 ? 20.610 7.496 -25.092 1.00 70.38 188 SER A C 1
ATOM 1439 O O . SER A 1 188 ? 20.148 7.353 -23.961 1.00 70.38 188 SER A O 1
ATOM 1441 N N . LEU A 1 189 ? 21.115 8.669 -25.496 1.00 73.81 189 LEU A N 1
ATOM 1442 C CA . LEU A 1 189 ? 21.120 9.879 -24.664 1.00 73.81 189 LEU A CA 1
ATOM 1443 C C . LEU A 1 189 ? 19.758 10.582 -24.632 1.00 73.81 189 LEU A C 1
ATOM 1445 O O . LEU A 1 189 ? 19.408 11.156 -23.601 1.00 73.81 189 LEU A O 1
ATOM 1449 N N . GLU A 1 190 ? 19.015 10.558 -25.738 1.00 76.06 190 GLU A N 1
ATOM 1450 C CA . GLU A 1 190 ? 17.663 11.124 -25.823 1.00 76.06 190 GLU A CA 1
ATOM 1451 C C . GLU A 1 190 ? 16.716 10.345 -24.903 1.00 76.06 190 GLU A C 1
ATOM 1453 O O . GLU A 1 190 ? 16.150 10.929 -23.983 1.00 76.06 190 GLU A O 1
ATOM 1458 N N . THR A 1 191 ? 16.700 9.014 -25.017 1.00 68.44 191 THR A N 1
ATOM 1459 C CA . THR A 1 191 ? 15.944 8.128 -24.119 1.00 68.44 191 THR A CA 1
ATOM 1460 C C . THR A 1 191 ? 16.306 8.323 -22.644 1.00 68.44 191 THR A C 1
ATOM 1462 O O . THR A 1 191 ? 15.426 8.411 -21.791 1.00 68.44 191 THR A O 1
ATOM 1465 N N . LEU A 1 192 ? 17.603 8.410 -22.321 1.00 71.12 192 LEU A N 1
ATOM 1466 C CA . LEU A 1 192 ? 18.047 8.654 -20.946 1.00 71.12 192 LEU A CA 1
ATOM 1467 C C . LEU A 1 192 ? 17.518 9.991 -20.408 1.00 71.12 192 LEU A C 1
ATOM 1469 O O . LEU A 1 192 ? 17.232 10.095 -19.221 1.00 71.12 192 LEU A O 1
ATOM 1473 N N . THR A 1 193 ? 17.402 11.010 -21.258 1.00 73.69 193 THR A N 1
ATOM 1474 C CA . THR A 1 193 ? 16.913 12.330 -20.845 1.00 73.69 193 THR A CA 1
ATOM 1475 C C . THR A 1 193 ? 15.430 12.280 -20.489 1.00 73.69 193 THR A C 1
ATOM 1477 O O . THR A 1 193 ? 15.076 12.677 -19.382 1.00 73.69 193 THR A O 1
ATOM 1480 N N . ASP A 1 194 ? 14.595 11.734 -21.375 1.00 69.06 194 ASP A N 1
ATOM 1481 C CA . ASP A 1 194 ? 13.140 11.686 -21.180 1.00 69.06 194 ASP A CA 1
ATOM 1482 C C . ASP A 1 194 ? 12.758 10.895 -19.921 1.00 69.06 194 ASP A C 1
ATOM 1484 O O . ASP A 1 194 ? 11.922 11.327 -19.126 1.00 69.06 194 ASP A O 1
ATOM 1488 N N . VAL A 1 195 ? 13.415 9.757 -19.673 1.00 64.94 195 VAL A N 1
ATOM 1489 C CA . VAL A 1 195 ? 13.104 8.969 -18.475 1.00 64.94 195 VAL A CA 1
ATOM 1490 C C . VAL A 1 195 ? 13.651 9.611 -17.196 1.00 64.94 195 VAL A C 1
ATOM 1492 O O . VAL A 1 195 ? 13.031 9.478 -16.145 1.00 64.94 195 VAL A O 1
ATOM 1495 N N . LEU A 1 196 ? 14.771 10.344 -17.241 1.00 69.12 196 LEU A N 1
ATOM 1496 C CA . LEU A 1 196 ? 15.244 11.091 -16.066 1.00 69.12 196 LEU A CA 1
ATOM 1497 C C . LEU A 1 196 ? 14.264 12.195 -15.644 1.00 69.12 196 LEU A C 1
ATOM 1499 O O . LEU A 1 196 ? 14.144 12.459 -14.446 1.00 69.12 196 LEU A O 1
ATOM 1503 N N . GLU A 1 197 ? 13.562 12.817 -16.594 1.00 70.94 197 GLU A N 1
ATOM 1504 C CA . GLU A 1 197 ? 12.472 13.749 -16.284 1.00 70.94 197 GLU A CA 1
ATOM 1505 C C . GLU A 1 197 ? 11.323 13.013 -15.573 1.00 70.94 197 GLU A C 1
ATOM 1507 O O . GLU A 1 197 ? 10.988 13.379 -14.448 1.00 70.94 197 GLU A O 1
ATOM 1512 N N . ASN A 1 198 ? 10.826 11.899 -16.128 1.00 61.62 198 ASN A N 1
ATOM 1513 C CA . ASN A 1 198 ? 9.762 11.102 -15.492 1.00 61.62 198 ASN A CA 1
ATOM 1514 C C . ASN A 1 198 ? 10.159 10.559 -14.105 1.00 61.62 198 ASN A C 1
ATOM 1516 O O . ASN A 1 198 ? 9.367 10.575 -13.167 1.00 61.62 198 ASN A O 1
ATOM 1520 N N . LEU A 1 199 ? 11.400 10.090 -13.949 1.00 65.25 199 LEU A N 1
ATOM 1521 C CA . LEU A 1 199 ? 11.927 9.603 -12.674 1.00 65.25 199 LEU A CA 1
ATOM 1522 C C . LEU A 1 199 ? 11.940 10.708 -11.614 1.00 65.25 199 LEU A C 1
ATOM 1524 O O . LEU A 1 199 ? 11.713 10.433 -10.437 1.00 65.25 199 LEU A O 1
ATOM 1528 N N . THR A 1 200 ? 12.214 11.947 -12.020 1.00 65.94 200 THR A N 1
ATOM 1529 C CA . THR A 1 200 ? 12.187 13.091 -11.106 1.00 65.94 200 THR A CA 1
ATOM 1530 C C . THR A 1 200 ? 10.777 13.290 -10.553 1.00 65.94 200 THR A C 1
ATOM 1532 O O . THR A 1 200 ? 10.624 13.351 -9.335 1.00 65.94 200 THR A O 1
ATOM 1535 N N . ASP A 1 201 ? 9.756 13.275 -11.413 1.00 64.38 201 ASP A N 1
ATOM 1536 C CA . ASP A 1 201 ? 8.354 13.425 -11.003 1.00 64.38 201 ASP A CA 1
ATOM 1537 C C . ASP A 1 201 ? 7.905 12.295 -10.057 1.00 64.38 201 ASP A C 1
ATOM 1539 O O . ASP A 1 201 ? 7.277 12.539 -9.024 1.00 64.38 201 ASP A O 1
ATOM 1543 N N . VAL A 1 202 ? 8.269 11.042 -10.357 1.00 62.22 202 VAL A N 1
ATOM 1544 C CA . VAL A 1 202 ? 7.930 9.898 -9.494 1.00 62.22 202 VAL A CA 1
ATOM 1545 C C . VAL A 1 202 ? 8.624 9.991 -8.130 1.00 62.22 202 VAL A C 1
ATOM 1547 O O . VAL A 1 202 ? 8.007 9.694 -7.107 1.00 62.22 202 VAL A O 1
ATOM 1550 N N . LEU A 1 203 ? 9.884 10.434 -8.072 1.00 61.94 203 LEU A N 1
ATOM 1551 C CA . LEU A 1 203 ? 10.605 10.616 -6.805 1.00 61.94 203 LEU A CA 1
ATOM 1552 C C . LEU A 1 203 ? 10.020 11.746 -5.946 1.00 61.94 203 LEU A C 1
ATOM 1554 O O . LEU A 1 203 ? 10.036 11.645 -4.714 1.00 61.94 203 LEU A O 1
ATOM 1558 N N . GLU A 1 204 ? 9.497 12.804 -6.566 1.00 63.38 204 GLU A N 1
ATOM 1559 C CA . GLU A 1 204 ? 8.751 13.847 -5.857 1.00 63.38 204 GLU A CA 1
ATOM 1560 C C . GLU A 1 204 ? 7.472 13.271 -5.229 1.00 63.38 204 GLU A C 1
ATOM 1562 O O . GLU A 1 204 ? 7.267 13.433 -4.024 1.00 63.38 204 GLU A O 1
ATOM 1567 N N . ASN A 1 205 ? 6.685 12.497 -5.986 1.00 54.12 205 ASN A N 1
ATOM 1568 C CA . ASN A 1 205 ? 5.485 11.825 -5.468 1.00 54.12 205 ASN A CA 1
ATOM 1569 C C . ASN A 1 205 ? 5.807 10.840 -4.329 1.00 54.12 205 ASN A C 1
ATOM 1571 O O . ASN A 1 205 ? 5.131 10.824 -3.300 1.00 54.12 205 ASN A O 1
ATOM 1575 N N . LEU A 1 206 ? 6.869 10.041 -4.477 1.00 60.91 206 LEU A N 1
ATOM 1576 C CA . LEU A 1 206 ? 7.325 9.114 -3.439 1.00 60.91 206 LEU A CA 1
ATOM 1577 C C . LEU A 1 206 ? 7.696 9.850 -2.145 1.00 60.91 206 LEU A C 1
ATOM 1579 O O . LEU A 1 206 ? 7.440 9.352 -1.049 1.00 60.91 206 LEU A O 1
ATOM 1583 N N . THR A 1 207 ? 8.289 11.039 -2.263 1.00 56.78 207 THR A N 1
ATOM 1584 C CA . THR A 1 207 ? 8.650 11.865 -1.105 1.00 56.78 207 THR A CA 1
ATOM 1585 C C . THR A 1 207 ? 7.404 12.307 -0.338 1.00 56.78 207 THR A C 1
ATOM 1587 O O . THR A 1 207 ? 7.371 12.156 0.881 1.00 56.78 207 THR A O 1
ATOM 1590 N N . GLU A 1 208 ? 6.365 12.773 -1.035 1.00 58.22 208 GLU A N 1
ATOM 1591 C CA . GLU A 1 208 ? 5.085 13.158 -0.422 1.00 58.22 208 GLU A CA 1
ATOM 1592 C C . GLU A 1 208 ? 4.408 11.971 0.281 1.00 58.22 208 GLU A C 1
ATOM 1594 O O . GLU A 1 208 ? 3.965 12.082 1.424 1.00 58.22 208 GLU A O 1
ATOM 1599 N N . VAL A 1 209 ? 4.382 10.795 -0.355 1.00 59.62 209 VAL A N 1
ATOM 1600 C CA . VAL A 1 209 ? 3.794 9.592 0.257 1.00 59.62 209 VAL A CA 1
ATOM 1601 C C . VAL A 1 209 ? 4.558 9.156 1.513 1.00 59.62 209 VAL A C 1
ATOM 1603 O O . VAL A 1 209 ? 3.934 8.739 2.488 1.00 59.62 209 VAL A O 1
ATOM 1606 N N . LEU A 1 210 ? 5.889 9.281 1.536 1.00 56.31 210 LEU A N 1
ATOM 1607 C CA . LEU A 1 210 ? 6.694 8.979 2.725 1.00 56.31 210 LEU A CA 1
ATOM 1608 C C . LEU A 1 210 ? 6.446 9.958 3.881 1.00 56.31 210 LEU A C 1
ATOM 1610 O O . LEU A 1 210 ? 6.515 9.547 5.041 1.00 56.31 210 LEU A O 1
ATOM 1614 N N . GLU A 1 211 ? 6.163 11.229 3.587 1.00 61.81 211 GLU A N 1
ATOM 1615 C CA . GLU A 1 211 ? 5.736 12.199 4.602 1.00 61.81 211 GLU A CA 1
ATOM 1616 C C . GLU A 1 211 ? 4.374 11.806 5.186 1.00 61.81 211 GLU A C 1
ATOM 1618 O O . GLU A 1 211 ? 4.259 11.682 6.403 1.00 61.81 211 GLU A O 1
ATOM 1623 N N . ASN A 1 212 ? 3.393 11.473 4.342 1.00 58.31 212 ASN A N 1
ATOM 1624 C CA . ASN A 1 212 ? 2.079 11.015 4.809 1.00 58.31 212 ASN A CA 1
ATOM 1625 C C . ASN A 1 212 ? 2.175 9.732 5.652 1.00 58.31 212 ASN A C 1
ATOM 1627 O O . ASN A 1 212 ? 1.579 9.644 6.720 1.00 58.31 212 ASN A O 1
ATOM 1631 N N . LEU A 1 213 ? 2.974 8.746 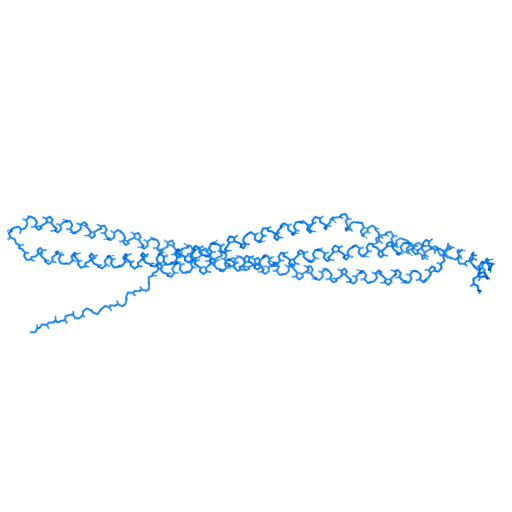5.221 1.00 61.47 213 LEU A N 1
ATOM 1632 C CA . LEU A 1 213 ? 3.204 7.515 5.986 1.00 61.47 213 LEU A CA 1
ATOM 1633 C C . LEU A 1 213 ? 3.783 7.806 7.376 1.00 61.47 213 LEU A C 1
ATOM 1635 O O . LEU A 1 213 ? 3.422 7.159 8.360 1.00 61.47 213 LEU A O 1
ATOM 1639 N N . ARG A 1 214 ? 4.709 8.765 7.461 1.00 65.31 214 ARG A N 1
ATOM 1640 C CA . ARG A 1 214 ? 5.288 9.182 8.737 1.00 65.31 214 ARG A CA 1
ATOM 1641 C C . ARG A 1 214 ? 4.221 9.771 9.657 1.00 65.31 214 ARG A C 1
ATOM 1643 O O . ARG A 1 214 ? 4.212 9.412 10.833 1.00 65.31 214 ARG A O 1
ATOM 1650 N N . ASP A 1 215 ? 3.351 10.625 9.134 1.00 66.75 215 ASP A N 1
ATOM 1651 C CA . ASP A 1 215 ? 2.275 11.243 9.909 1.00 66.75 215 ASP A CA 1
ATOM 1652 C C . ASP A 1 215 ? 1.271 10.184 10.404 1.00 66.75 215 ASP A C 1
ATOM 1654 O O . ASP A 1 215 ? 0.914 10.175 11.582 1.00 66.75 215 ASP A O 1
ATOM 1658 N N . SER A 1 216 ? 0.890 9.209 9.568 1.00 66.31 216 SER A N 1
ATOM 1659 C CA . SER A 1 216 ? 0.021 8.097 9.995 1.00 66.31 216 SER A CA 1
ATOM 1660 C C . SER A 1 216 ? 0.668 7.221 11.074 1.00 66.31 216 SER A C 1
ATOM 1662 O O . SER A 1 216 ? -0.021 6.743 11.972 1.00 66.31 216 SER A O 1
ATOM 1664 N N . LEU A 1 217 ? 1.992 7.024 11.037 1.00 62.91 217 LEU A N 1
ATOM 1665 C CA . LEU A 1 217 ? 2.718 6.318 12.102 1.00 62.91 217 LEU A CA 1
ATOM 1666 C C . LEU A 1 217 ? 2.757 7.111 13.418 1.00 62.91 217 LEU A C 1
ATOM 1668 O O . LEU A 1 217 ? 2.729 6.504 14.492 1.00 62.91 217 LEU A O 1
ATOM 1672 N N . GLU A 1 218 ? 2.833 8.441 13.352 1.00 72.38 218 GLU A N 1
ATOM 1673 C CA . GLU A 1 218 ? 2.736 9.316 14.528 1.00 72.38 218 GLU A CA 1
ATOM 1674 C C . GLU A 1 218 ? 1.335 9.219 15.149 1.00 72.38 218 GLU A C 1
ATOM 1676 O O . GLU A 1 218 ? 1.221 8.889 16.328 1.00 72.38 218 GLU A O 1
ATOM 1681 N N . ASN A 1 219 ? 0.278 9.333 14.339 1.00 71.56 219 ASN A N 1
ATOM 1682 C CA . ASN A 1 219 ? -1.110 9.174 14.794 1.00 71.56 219 ASN A CA 1
ATOM 1683 C C . ASN A 1 219 ? -1.383 7.786 15.400 1.00 71.56 219 ASN A C 1
ATOM 1685 O O . ASN A 1 219 ? -2.040 7.669 16.438 1.00 71.56 219 ASN A O 1
ATOM 1689 N N . LEU A 1 220 ? -0.848 6.724 14.786 1.00 74.56 220 LEU A N 1
ATOM 1690 C CA . LEU A 1 220 ? -0.949 5.372 15.333 1.00 74.56 220 LEU A CA 1
ATOM 1691 C C . LEU A 1 220 ? -0.255 5.272 16.698 1.00 74.56 220 LEU A C 1
ATOM 1693 O O . LEU A 1 220 ? -0.766 4.618 17.606 1.00 74.56 220 LEU A O 1
ATOM 1697 N N . THR A 1 221 ? 0.906 5.913 16.848 1.00 74.94 221 THR A N 1
ATOM 1698 C CA . THR A 1 221 ? 1.635 5.948 18.122 1.00 74.94 221 THR A CA 1
ATOM 1699 C C . THR A 1 221 ? 0.800 6.637 19.197 1.00 74.94 221 THR A C 1
ATOM 1701 O O . THR A 1 221 ? 0.632 6.070 20.275 1.00 74.94 221 THR A O 1
ATOM 1704 N N . ASP A 1 222 ? 0.203 7.787 18.885 1.00 83.31 222 ASP A N 1
ATOM 1705 C CA . ASP A 1 222 ? -0.673 8.520 19.803 1.00 83.31 222 ASP A CA 1
ATOM 1706 C C . ASP A 1 222 ? -1.907 7.692 20.207 1.00 83.31 222 ASP A C 1
ATOM 1708 O O . ASP A 1 222 ? -2.269 7.626 21.384 1.00 83.31 222 ASP A O 1
ATOM 1712 N N . SER A 1 223 ? -2.531 6.990 19.256 1.00 79.31 223 SER A N 1
ATOM 1713 C CA . SER A 1 223 ? -3.670 6.103 19.540 1.00 79.31 223 SER A CA 1
ATOM 1714 C C . SER A 1 223 ? -3.289 4.916 20.423 1.00 79.31 223 SER A C 1
ATOM 1716 O O . SER A 1 223 ? -4.037 4.547 21.330 1.00 79.31 223 SER A O 1
ATOM 1718 N N . LEU A 1 224 ? -2.105 4.338 20.215 1.00 78.62 224 LEU A N 1
ATOM 1719 C CA . LEU A 1 224 ? -1.577 3.283 21.081 1.00 78.62 224 LEU A CA 1
ATOM 1720 C C . LEU A 1 224 ? -1.230 3.798 22.483 1.00 78.62 224 LEU A C 1
ATOM 1722 O O . LEU A 1 224 ? -1.418 3.068 23.454 1.00 78.62 224 LEU A O 1
ATOM 1726 N N . GLU A 1 225 ? -0.744 5.035 22.612 1.00 79.88 225 GLU A N 1
ATOM 1727 C CA . GLU A 1 225 ? -0.530 5.668 23.917 1.00 79.88 225 GLU A CA 1
ATOM 1728 C C . GLU A 1 225 ? -1.853 5.919 24.650 1.00 79.88 225 GLU A C 1
ATOM 1730 O O . GLU A 1 225 ? -1.917 5.721 25.862 1.00 79.88 225 GLU A O 1
ATOM 1735 N N . ASN A 1 226 ? -2.917 6.290 23.933 1.00 74.81 226 ASN A N 1
ATOM 1736 C CA . ASN A 1 226 ? -4.256 6.442 24.507 1.00 74.81 226 ASN A CA 1
ATOM 1737 C C . ASN A 1 226 ? -4.872 5.099 24.931 1.00 74.81 226 ASN A C 1
ATOM 1739 O O . ASN A 1 226 ? -5.571 5.034 25.946 1.00 74.81 226 ASN A O 1
ATOM 1743 N N . LEU A 1 227 ? -4.571 4.012 24.216 1.00 75.75 227 LEU A N 1
ATOM 1744 C CA . LEU A 1 227 ? -4.934 2.648 24.596 1.00 75.75 227 LEU A CA 1
ATOM 1745 C C . LEU A 1 227 ? -3.978 2.107 25.683 1.00 75.75 227 LEU A C 1
ATOM 1747 O O . LEU A 1 227 ? -3.255 1.127 25.492 1.00 75.75 227 LEU A O 1
ATOM 1751 N N . THR A 1 228 ? -3.942 2.751 26.852 1.00 68.31 228 THR A N 1
ATOM 1752 C CA . THR A 1 228 ? -3.071 2.320 27.953 1.00 68.31 228 THR A CA 1
ATOM 1753 C C . THR A 1 228 ? -3.487 0.950 28.507 1.00 68.31 228 THR A C 1
ATOM 1755 O O . THR A 1 228 ? -4.668 0.614 28.618 1.00 68.31 228 THR A O 1
ATOM 1758 N N . LEU A 1 229 ? -2.502 0.166 28.969 1.00 59.53 229 LEU A N 1
ATOM 1759 C CA . LEU A 1 229 ? -2.743 -1.021 29.808 1.00 59.53 229 LEU A CA 1
ATOM 1760 C C . LEU A 1 229 ? -3.571 -0.680 31.058 1.00 59.53 229 LEU A C 1
ATOM 1762 O O . LEU A 1 229 ? -4.236 -1.560 31.594 1.00 59.53 229 LEU A O 1
ATOM 1766 N N . GLU A 1 230 ? -3.521 0.575 31.508 1.00 63.72 230 GLU A N 1
ATOM 1767 C CA . GLU A 1 230 ? -4.307 1.119 32.615 1.00 63.72 230 GLU A CA 1
ATOM 1768 C C . GLU A 1 230 ? -5.803 1.114 32.279 1.00 63.72 230 GLU A C 1
ATOM 1770 O O . GLU A 1 230 ? -6.551 0.488 33.012 1.00 63.72 230 GLU A O 1
ATOM 1775 N N . ASN A 1 231 ? -6.233 1.620 31.115 1.00 66.81 231 ASN A N 1
ATOM 1776 C CA . ASN A 1 231 ? -7.649 1.589 30.709 1.00 66.81 231 ASN A CA 1
ATOM 1777 C C . ASN A 1 231 ? -8.221 0.160 30.659 1.00 66.81 231 ASN A C 1
ATOM 1779 O O . ASN A 1 231 ? -9.351 -0.087 31.080 1.00 66.81 231 ASN A O 1
ATOM 1783 N N . LEU A 1 232 ? -7.433 -0.801 30.164 1.00 63.88 232 LEU A N 1
ATOM 1784 C CA . LEU A 1 232 ? -7.843 -2.207 30.119 1.00 63.88 232 LEU A CA 1
ATOM 1785 C C . LEU A 1 232 ? -7.842 -2.852 31.515 1.00 63.88 232 LEU A C 1
ATOM 1787 O O . LEU A 1 232 ? -8.726 -3.648 31.828 1.00 63.88 232 LEU A O 1
ATOM 1791 N N . THR A 1 233 ? -6.854 -2.524 32.352 1.00 68.44 233 THR A N 1
ATOM 1792 C CA . THR A 1 233 ? -6.757 -3.036 33.728 1.00 68.44 233 THR A CA 1
ATOM 1793 C C . THR A 1 233 ? -7.891 -2.489 34.585 1.00 68.44 233 THR A C 1
ATOM 1795 O O . THR A 1 233 ? -8.548 -3.271 35.263 1.00 68.44 233 THR A O 1
ATOM 1798 N N . ASP A 1 234 ? -8.185 -1.196 34.481 1.00 72.69 234 ASP A N 1
ATOM 1799 C CA . ASP A 1 234 ? -9.276 -0.527 35.183 1.00 72.69 234 ASP A CA 1
ATOM 1800 C C . ASP A 1 234 ? -10.628 -1.113 34.766 1.00 72.69 234 ASP A C 1
ATOM 1802 O O . ASP A 1 234 ? -11.464 -1.413 35.617 1.00 72.69 234 ASP A O 1
ATOM 1806 N N . ALA A 1 235 ? -10.854 -1.349 33.469 1.00 66.50 235 ALA A N 1
ATOM 1807 C CA . ALA A 1 235 ? -12.073 -2.007 33.000 1.00 66.50 235 ALA A CA 1
ATOM 1808 C C . ALA A 1 235 ? -12.218 -3.431 33.577 1.00 66.50 235 ALA A C 1
ATOM 1810 O O . ALA A 1 235 ? -13.311 -3.830 33.983 1.00 66.50 235 ALA A O 1
ATOM 1811 N N . LEU A 1 236 ? -11.123 -4.198 33.653 1.00 70.75 236 LEU A N 1
ATOM 1812 C CA . LEU A 1 236 ? -11.112 -5.554 34.218 1.00 70.75 236 LEU A CA 1
ATOM 1813 C C . LEU A 1 236 ? -11.281 -5.574 35.745 1.00 70.75 236 LEU A C 1
ATOM 1815 O O . LEU A 1 236 ? -11.946 -6.472 36.268 1.00 70.75 236 LEU A O 1
ATOM 1819 N N . GLU A 1 237 ? -10.698 -4.612 36.460 1.00 75.06 237 GLU A N 1
ATOM 1820 C CA . GLU A 1 237 ? -10.851 -4.455 37.910 1.00 75.06 237 GLU A CA 1
ATOM 1821 C C . GLU A 1 237 ? -12.296 -4.072 38.243 1.00 75.06 237 GLU A C 1
ATOM 1823 O O . GLU A 1 237 ? -12.956 -4.792 38.990 1.00 75.06 237 GLU A O 1
ATOM 1828 N N . ASN A 1 238 ? -12.855 -3.068 37.557 1.00 66.81 238 ASN A N 1
ATOM 1829 C CA . ASN A 1 238 ? -14.265 -2.689 37.694 1.00 66.81 238 ASN A CA 1
ATOM 1830 C C . ASN A 1 238 ? -15.220 -3.844 37.347 1.00 66.81 238 ASN A C 1
ATOM 1832 O O . ASN A 1 238 ? -16.269 -3.995 37.976 1.00 66.81 238 ASN A O 1
ATOM 1836 N N . LEU A 1 239 ? -14.873 -4.682 36.362 1.00 66.94 239 LEU A N 1
ATOM 1837 C CA . LEU A 1 239 ? -15.668 -5.864 36.015 1.00 66.94 239 LEU A CA 1
ATOM 1838 C C . LEU A 1 239 ? -15.625 -6.903 37.134 1.00 66.94 239 LEU A C 1
ATOM 1840 O O . LEU A 1 239 ? -16.647 -7.509 37.457 1.00 66.94 239 LEU A O 1
ATOM 1844 N N . THR A 1 240 ? -14.448 -7.109 37.718 1.00 72.38 240 THR A N 1
ATOM 1845 C CA . THR A 1 240 ? -14.251 -8.045 38.826 1.00 72.38 240 THR A CA 1
ATOM 1846 C C . THR A 1 240 ? -15.047 -7.601 40.051 1.00 72.38 240 THR A C 1
ATOM 1848 O O . THR A 1 240 ? -15.814 -8.402 40.587 1.00 72.38 240 THR A O 1
ATOM 1851 N N . ASP A 1 241 ? -14.966 -6.320 40.410 1.00 71.38 241 ASP A N 1
ATOM 1852 C CA . ASP A 1 241 ? -15.709 -5.729 41.526 1.00 71.38 241 ASP A CA 1
ATOM 1853 C C . ASP A 1 241 ? -17.227 -5.814 41.306 1.00 71.38 241 ASP A C 1
ATOM 1855 O O . ASP A 1 241 ? -17.980 -6.215 42.198 1.00 71.38 241 ASP A O 1
ATOM 1859 N N . ALA A 1 242 ? -17.705 -5.503 40.097 1.00 58.69 242 ALA A N 1
ATOM 1860 C CA . ALA A 1 242 ? -19.123 -5.604 39.764 1.00 58.69 242 ALA A CA 1
ATOM 1861 C C . ALA A 1 242 ? -19.645 -7.053 39.850 1.00 58.69 242 ALA A C 1
ATOM 1863 O O . ALA A 1 242 ? -20.759 -7.289 40.328 1.00 58.69 242 ALA A O 1
ATOM 1864 N N . LEU A 1 243 ? -18.846 -8.038 39.419 1.00 64.06 243 LEU A N 1
ATOM 1865 C CA . LEU A 1 243 ? -19.185 -9.461 39.525 1.00 64.06 243 LEU A CA 1
ATOM 1866 C C . LEU A 1 243 ? -19.177 -9.956 40.978 1.00 64.06 243 LEU A C 1
ATOM 1868 O O . LEU A 1 243 ? -20.029 -10.774 41.341 1.00 64.06 243 LEU A O 1
ATOM 1872 N N . GLU A 1 244 ? -18.255 -9.471 41.811 1.00 70.00 244 GLU A N 1
ATOM 1873 C CA . GLU A 1 244 ? -18.217 -9.777 43.245 1.00 70.00 244 GLU A CA 1
ATOM 1874 C C . GLU A 1 244 ? -19.458 -9.210 43.950 1.00 70.00 244 GLU A C 1
ATOM 1876 O O . GLU A 1 244 ? -20.172 -9.963 44.612 1.00 70.00 244 GLU A O 1
ATOM 1881 N N . ASN A 1 245 ? -19.820 -7.950 43.682 1.00 61.56 245 ASN A N 1
ATOM 1882 C CA . ASN A 1 245 ? -21.037 -7.319 44.208 1.00 61.56 245 ASN A CA 1
ATOM 1883 C C . ASN A 1 245 ? -22.322 -8.063 43.800 1.00 61.56 245 ASN A C 1
ATOM 1885 O O . ASN A 1 245 ? -23.199 -8.310 44.633 1.00 61.56 245 ASN A O 1
ATOM 1889 N N . LEU A 1 246 ? -22.430 -8.483 42.533 1.00 57.66 246 LEU A N 1
ATOM 1890 C CA . LEU A 1 246 ? -23.552 -9.300 42.056 1.00 57.66 246 LEU A CA 1
ATOM 1891 C C . LEU A 1 246 ? -23.610 -10.652 42.781 1.00 57.66 246 LEU A C 1
ATOM 1893 O O . LEU A 1 246 ? -24.690 -11.134 43.128 1.00 57.66 246 LEU A O 1
ATOM 1897 N N . THR A 1 247 ? -22.451 -11.265 43.017 1.00 59.34 247 THR A N 1
ATOM 1898 C CA . THR A 1 247 ? -22.340 -12.544 43.724 1.00 59.34 247 THR A CA 1
ATOM 1899 C C . THR A 1 247 ? -22.770 -12.392 45.183 1.00 59.34 247 THR A C 1
ATOM 1901 O O . THR A 1 247 ? -23.619 -13.154 45.651 1.00 59.34 247 THR A O 1
ATOM 1904 N N . ASP A 1 248 ? -22.280 -11.376 45.886 1.00 61.00 248 ASP A N 1
ATOM 1905 C CA . ASP A 1 248 ? -22.640 -11.101 47.277 1.00 61.00 248 ASP A CA 1
ATOM 1906 C C . ASP A 1 248 ? -24.134 -10.802 47.445 1.00 61.00 248 ASP A C 1
ATOM 1908 O O . ASP A 1 248 ? -24.777 -11.365 48.336 1.00 61.00 248 ASP A O 1
ATOM 1912 N N . ALA A 1 249 ? -24.731 -10.025 46.537 1.00 53.78 249 ALA A N 1
ATOM 1913 C CA . ALA A 1 249 ? -26.173 -9.777 46.527 1.00 53.78 249 ALA A CA 1
ATOM 1914 C C . ALA A 1 249 ? -27.002 -11.067 46.345 1.00 53.78 249 ALA A C 1
ATOM 1916 O O . ALA A 1 249 ? -28.095 -11.197 46.905 1.00 53.78 249 ALA A O 1
ATOM 1917 N N . PHE A 1 250 ? -26.485 -12.048 45.595 1.00 48.53 250 PHE A N 1
ATOM 1918 C CA . PHE A 1 250 ? -27.130 -13.350 45.397 1.00 48.53 250 PHE A CA 1
ATOM 1919 C C . PHE A 1 250 ? -26.967 -14.303 46.593 1.00 48.53 250 PHE A C 1
ATOM 1921 O O . PHE A 1 250 ? -27.898 -15.051 46.907 1.00 48.53 250 PHE A O 1
ATOM 1928 N N . TYR A 1 251 ? -25.802 -14.313 47.250 1.00 49.41 251 TYR A N 1
ATOM 1929 C CA . TYR A 1 251 ? -25.498 -15.239 48.352 1.00 49.41 251 TYR A CA 1
ATOM 1930 C C . TYR A 1 251 ? -25.877 -14.703 49.738 1.00 49.41 251 TYR A C 1
ATOM 1932 O O . TYR A 1 251 ? -26.100 -15.504 50.650 1.00 49.41 251 TYR A O 1
ATOM 1940 N N . ASN A 1 252 ? -26.015 -13.386 49.898 1.00 53.06 252 ASN A N 1
ATOM 1941 C CA . ASN A 1 252 ? -26.460 -12.746 51.129 1.00 53.06 252 ASN A CA 1
ATOM 1942 C C . ASN A 1 252 ? -27.655 -11.803 50.868 1.00 53.06 252 ASN A C 1
ATOM 1944 O O . ASN A 1 252 ? -27.553 -10.592 51.060 1.00 53.06 252 ASN A O 1
ATOM 1948 N N . PRO A 1 253 ? -28.835 -12.337 50.486 1.00 52.25 253 PRO A N 1
ATOM 1949 C CA . PRO A 1 253 ? -30.022 -11.527 50.188 1.00 52.25 253 PRO A CA 1
ATOM 1950 C C . PRO A 1 253 ? -30.562 -10.771 51.412 1.00 52.25 253 PRO A C 1
ATOM 1952 O O . PRO A 1 253 ? -31.526 -10.022 51.294 1.00 52.25 253 PRO A O 1
ATOM 1955 N N . THR A 1 254 ? -29.984 -10.992 52.595 1.00 52.75 254 THR A N 1
ATOM 1956 C CA . THR A 1 254 ? -30.421 -10.452 53.880 1.00 52.75 254 THR A CA 1
ATOM 1957 C C . THR A 1 254 ? -30.415 -8.927 53.905 1.00 52.75 254 THR A C 1
ATOM 1959 O O . THR A 1 254 ? -31.384 -8.375 54.401 1.00 52.75 254 THR A O 1
ATOM 1962 N N . ASP A 1 255 ? -29.427 -8.262 53.295 1.00 53.22 255 ASP A N 1
ATOM 1963 C CA . ASP A 1 255 ? -29.323 -6.791 53.290 1.00 53.22 255 ASP A CA 1
ATOM 1964 C C . ASP A 1 255 ? -30.296 -6.147 52.282 1.00 53.22 255 ASP A C 1
ATOM 1966 O O . ASP A 1 255 ? -30.924 -5.126 52.560 1.00 53.22 255 ASP A O 1
ATOM 1970 N N . VAL A 1 256 ? -30.505 -6.787 51.124 1.00 50.75 256 VAL A N 1
ATOM 1971 C CA . VAL A 1 256 ? -31.514 -6.373 50.127 1.00 50.75 256 VAL A CA 1
ATOM 1972 C C . VAL A 1 256 ? -32.929 -6.583 50.677 1.00 50.75 256 VAL A C 1
ATOM 1974 O O . VAL A 1 256 ? -33.810 -5.741 50.497 1.00 50.75 256 VAL A O 1
ATOM 1977 N N . LEU A 1 257 ? -33.153 -7.693 51.386 1.00 50.12 257 LEU A N 1
ATOM 1978 C CA . LEU A 1 257 ? -34.415 -7.994 52.056 1.00 50.12 257 LEU A CA 1
ATOM 1979 C C . LEU A 1 257 ? -34.626 -7.147 53.319 1.00 50.12 257 LEU A C 1
ATOM 1981 O O . LEU A 1 257 ? -35.777 -6.834 53.605 1.00 50.12 257 LEU A O 1
ATOM 1985 N N . GLU A 1 258 ? -33.578 -6.758 54.055 1.00 53.66 258 GLU A N 1
ATOM 1986 C CA . GLU A 1 258 ? -33.654 -5.800 55.171 1.00 53.66 258 GLU A CA 1
ATOM 1987 C C . GLU A 1 258 ? -33.978 -4.393 54.671 1.00 53.66 258 GLU A C 1
ATOM 1989 O O . GLU A 1 258 ? -34.880 -3.773 55.217 1.00 53.66 258 GLU A O 1
ATOM 1994 N N . ASN A 1 259 ? -33.371 -3.928 53.577 1.00 49.34 259 ASN A N 1
ATOM 1995 C CA . ASN A 1 259 ? -33.719 -2.636 52.978 1.00 49.34 259 ASN A CA 1
ATOM 1996 C C . ASN A 1 259 ? -35.156 -2.616 52.425 1.00 49.34 259 ASN A C 1
ATOM 1998 O O . ASN A 1 259 ? -35.913 -1.686 52.698 1.00 49.34 259 ASN A O 1
ATOM 2002 N N . LEU A 1 260 ? -35.589 -3.670 51.717 1.00 46.09 260 LEU A N 1
ATOM 2003 C CA . LEU A 1 260 ? -36.994 -3.822 51.301 1.00 46.09 260 LEU A CA 1
ATOM 2004 C C . LEU A 1 260 ? -37.942 -3.887 52.504 1.00 46.09 260 LEU A C 1
ATOM 2006 O O . LEU A 1 260 ? -39.058 -3.371 52.447 1.00 46.09 260 LEU A O 1
ATOM 2010 N N . ARG A 1 261 ? -37.511 -4.519 53.599 1.00 50.19 261 ARG A N 1
ATOM 2011 C CA . ARG A 1 261 ? -38.265 -4.587 54.850 1.00 50.19 261 ARG A CA 1
ATOM 2012 C C . ARG A 1 261 ? -38.358 -3.227 55.531 1.00 50.19 261 ARG A C 1
ATOM 2014 O O . ARG A 1 261 ? -39.455 -2.886 55.944 1.00 50.19 261 ARG A O 1
ATOM 2021 N N . ASP A 1 262 ? -37.288 -2.445 55.594 1.00 52.88 262 ASP A N 1
ATOM 2022 C CA . ASP A 1 262 ? -37.277 -1.102 56.185 1.00 52.88 262 ASP A CA 1
ATOM 2023 C C . ASP A 1 262 ? -38.147 -0.120 55.383 1.00 52.88 262 ASP A C 1
ATOM 2025 O O . ASP A 1 262 ? -38.903 0.663 55.965 1.00 52.88 262 ASP A O 1
ATOM 2029 N N . VAL A 1 263 ? -38.142 -0.225 54.048 1.00 53.34 263 VAL A N 1
ATOM 2030 C CA . VAL A 1 263 ? -39.044 0.531 53.158 1.00 53.34 263 VAL A CA 1
ATOM 2031 C C . VAL A 1 263 ? -40.512 0.120 53.360 1.00 53.34 263 VAL A C 1
ATOM 2033 O O . VAL A 1 263 ? -41.405 0.968 53.364 1.00 53.34 263 VAL A O 1
ATOM 2036 N N . LEU A 1 264 ? -40.791 -1.171 53.577 1.00 49.59 264 LEU A N 1
ATOM 2037 C CA . LEU A 1 264 ? -42.147 -1.679 53.830 1.00 49.59 264 LEU A CA 1
ATOM 2038 C C . LEU A 1 264 ? -42.632 -1.453 55.276 1.00 49.59 264 LEU A C 1
ATOM 2040 O O . LEU A 1 264 ? -43.838 -1.321 55.501 1.00 49.59 264 LEU A O 1
ATOM 2044 N N . GLU A 1 265 ? -41.730 -1.406 56.259 1.00 52.25 265 GLU A N 1
ATOM 2045 C CA . GLU A 1 265 ? -42.033 -1.180 57.680 1.00 52.25 265 GLU A CA 1
ATOM 2046 C C . GLU A 1 265 ? -42.194 0.315 58.019 1.00 52.25 265 GLU A C 1
ATOM 2048 O O . GLU A 1 265 ? -42.778 0.637 59.059 1.00 52.25 265 GLU A O 1
ATOM 2053 N N . ASN A 1 266 ? -41.801 1.231 57.121 1.00 50.44 266 ASN A N 1
ATOM 2054 C CA . ASN A 1 266 ? -41.935 2.680 57.303 1.00 50.44 266 ASN A CA 1
ATOM 2055 C C . ASN A 1 266 ? -42.839 3.369 56.242 1.00 50.44 266 ASN A C 1
ATOM 2057 O O . ASN A 1 266 ? -42.402 4.257 55.513 1.00 50.44 266 ASN A O 1
ATOM 2061 N N . PRO A 1 267 ? -44.151 3.051 56.172 1.00 50.75 267 PRO A N 1
ATOM 2062 C CA . PRO A 1 267 ? -45.083 3.599 55.172 1.00 50.75 267 PRO A CA 1
ATOM 2063 C C . PRO A 1 267 ? -45.406 5.099 55.335 1.00 50.75 267 PRO A C 1
ATOM 2065 O O . PRO A 1 267 ? -46.295 5.616 54.657 1.00 50.75 267 PRO A O 1
ATOM 2068 N N . ARG A 1 268 ? -44.747 5.809 56.260 1.00 47.59 268 ARG A N 1
ATOM 2069 C CA . ARG A 1 268 ? -45.031 7.222 56.550 1.00 47.59 268 ARG A CA 1
ATOM 2070 C C . ARG A 1 268 ? -44.435 8.192 55.531 1.00 47.59 268 ARG A C 1
ATOM 2072 O O . ARG A 1 268 ? -45.028 9.249 55.349 1.00 47.59 268 ARG A O 1
ATOM 2079 N N . ASP A 1 269 ? -43.380 7.800 54.822 1.00 48.44 269 ASP A N 1
ATOM 2080 C CA . ASP A 1 269 ? -42.718 8.664 53.832 1.00 48.44 269 ASP A CA 1
ATOM 2081 C C . ASP A 1 269 ? -43.298 8.505 52.410 1.00 48.44 269 ASP A C 1
ATOM 2083 O O . ASP A 1 269 ? -43.065 9.338 51.540 1.00 48.44 269 ASP A O 1
ATOM 2087 N N . VAL A 1 270 ? -44.145 7.493 52.175 1.00 48.28 270 VAL A N 1
ATOM 2088 C CA . VAL A 1 270 ? -44.801 7.245 50.870 1.00 48.28 270 VAL A CA 1
ATOM 2089 C C . VAL A 1 270 ? -46.050 8.123 50.662 1.00 48.28 270 VAL A C 1
ATOM 2091 O O . VAL A 1 270 ? -46.537 8.269 49.544 1.00 48.28 270 VAL A O 1
ATOM 2094 N N . LEU A 1 271 ? -46.588 8.741 51.721 1.00 40.56 271 LEU A N 1
ATOM 2095 C CA . LEU A 1 271 ? -47.836 9.520 51.660 1.00 40.56 271 LEU A CA 1
ATOM 2096 C C . LEU A 1 271 ? -47.651 11.047 51.606 1.00 40.56 271 LEU A C 1
ATOM 2098 O O . LEU A 1 271 ? -48.657 11.752 51.570 1.00 40.56 271 LEU A O 1
ATOM 2102 N N . GLU A 1 272 ? -46.421 11.573 51.570 1.00 35.78 272 GLU A N 1
ATOM 2103 C CA . GLU A 1 272 ? -46.176 13.027 51.456 1.00 35.78 272 GLU A CA 1
ATOM 2104 C C . GLU A 1 272 ? -45.960 13.530 50.012 1.00 35.78 272 GLU A C 1
ATOM 2106 O O . GLU A 1 272 ? -45.740 14.723 49.809 1.00 35.78 272 GLU A O 1
ATOM 2111 N N . ILE A 1 273 ? -46.083 12.660 48.997 1.00 44.31 273 ILE A N 1
ATOM 2112 C CA . ILE A 1 273 ? -45.915 13.016 47.570 1.00 44.31 273 ILE A CA 1
ATOM 2113 C C . ILE A 1 273 ? -47.139 12.602 46.716 1.00 44.31 273 ILE A C 1
ATOM 2115 O O . ILE A 1 273 ? -47.004 12.063 45.618 1.00 44.31 273 ILE A O 1
ATOM 2119 N N . LEU A 1 274 ? -48.356 12.864 47.207 1.00 38.59 274 LEU A N 1
ATOM 2120 C CA . LEU A 1 274 ? -49.578 12.978 46.387 1.00 38.59 274 LEU A CA 1
ATOM 2121 C C . LEU A 1 274 ? -50.232 14.339 46.632 1.00 38.59 274 LEU A C 1
ATOM 2123 O O . LEU A 1 274 ? -50.683 14.954 45.640 1.00 38.59 274 LEU A O 1
#

Secondary structure (DSSP, 8-state):
---------PPPPP-HHHHHHHHHHHHHHHHHHHHHHHHHHHHHHHHHHHHHHHHHHHHHHHHHHHHHHHH--SSHHHHHHHHHHHHHHHHHHHHHHHHHHHHHHHHHHHHHHHHHHHHHHHHHHHHHHHHHHHHHHHHHHHHHHHHHHHHHHHHHHHH-TT--HHHHHHHHHHHHHHHHHHHHHHHHHHHHHHHHHHHHHHHHHHHHHHHHHHHHHHHHHHHHHHS-HHHHHHHHHHHHHHHHHHHHHHH-THHHHHHHHHHHH-TTSTTS--

Organism: Collichthys lucidus (NCBI:txid240159)

Foldseek 3Di:
DDPPPPPPPDDDPPQLLLVLLVLLLVLLVLLLVLLLLLLVLLLLLLVLLVLLLVLLVQLLVLLVQCVVLLVDLPPSVVSNVVSVVSNVVSVVSNVVSVVSNVVSVVSNVVSVVSNVVSVVSNVVSVVSNVVSVVVLVVLVVLLVVLVVQLVVLVVVCVVPPPPHPVSVVSNVVSVVSNVVSVVSNVVSVVSVVVSVVSVVVSVVSSVVSVVSSVVSVVSSVVSVVSVDPCSVVSSVVSVVVSVVSVVCCVVCVPVSVVSVVVCVVCCPVVPPPD

Sequence (274 aa):
MGCEASVSLAPTPPNEQENALENLTDALENLTDALKNLTDALENLTDALENLTDALKNLTDALKNLTDAFYNPTDVLENLRDSLENLTDALENLTDALENLTDALENLTDALKNLTDALENLTDALENLTDALKNLTDALKNLTDALKNLTDALKNLTDAFYNPTGVLENLRDVLENLTDVLENLRDSLETLTDVLENLTDVLENLTEVLENLRDSLENLTDSLENLTLENLTDALENLTDALENLTDAFYNPTDVLENLRDVLENPRDVLEIL

pLDDT: mean 70.32, std 13.5, range [29.2, 89.94]

Radius of gyration: 41.04 Å; chains: 1; bounding box: 102×29×122 Å